Protein AF-A0A2T0N555-F1 (afdb_monomer)

Radius of gyration: 18.05 Å; Cα contacts (8 Å, |Δi|>4): 631; chains: 1; bounding box: 46×33×50 Å

Structure (mmCIF, N/CA/C/O backbone):
data_AF-A0A2T0N555-F1
#
_entry.id   AF-A0A2T0N555-F1
#
loop_
_atom_site.group_PDB
_atom_site.id
_atom_site.type_symbol
_atom_site.label_atom_id
_atom_site.label_alt_id
_atom_site.label_comp_id
_atom_site.label_asym_id
_atom_site.label_entity_id
_atom_site.label_seq_id
_atom_site.pdbx_PDB_ins_code
_atom_site.Cartn_x
_atom_site.Cartn_y
_atom_site.Cartn_z
_atom_site.occupancy
_atom_site.B_iso_or_equiv
_atom_site.auth_seq_id
_atom_site.auth_comp_id
_atom_site.auth_asym_id
_atom_site.auth_atom_id
_atom_site.pdbx_PDB_model_num
ATOM 1 N N . MET A 1 1 ? -26.725 10.350 10.306 1.00 68.31 1 MET A N 1
ATOM 2 C CA . MET A 1 1 ? -25.283 10.582 10.078 1.00 68.31 1 MET A CA 1
ATOM 3 C C . MET A 1 1 ? -24.535 9.490 10.816 1.00 68.31 1 MET A C 1
ATOM 5 O O . MET A 1 1 ? -25.007 9.103 11.877 1.00 68.31 1 MET A O 1
ATOM 9 N N . SER A 1 2 ? -23.482 8.933 10.224 1.00 86.38 2 SER A N 1
ATOM 10 C CA . SER A 1 2 ? -22.714 7.835 10.818 1.00 86.38 2 SER A CA 1
ATOM 11 C C . SER A 1 2 ? -21.650 8.360 11.776 1.00 86.38 2 SER A C 1
ATOM 13 O O . SER A 1 2 ? -21.189 9.494 11.631 1.00 86.38 2 SER A O 1
ATOM 15 N N . ASP A 1 3 ? -21.246 7.517 12.716 1.00 92.06 3 ASP A N 1
ATOM 16 C CA . ASP A 1 3 ? -20.042 7.744 13.507 1.00 92.06 3 ASP A CA 1
ATOM 17 C C . ASP A 1 3 ? -18.798 7.593 12.617 1.00 92.06 3 ASP A C 1
ATOM 19 O O . ASP A 1 3 ? -18.836 6.922 11.580 1.00 92.06 3 ASP A O 1
ATOM 23 N N . ALA A 1 4 ? -17.699 8.239 13.000 1.00 93.94 4 ALA A N 1
ATOM 24 C CA . ALA A 1 4 ? -16.441 8.201 12.266 1.00 93.94 4 ALA A CA 1
ATOM 25 C C . ALA A 1 4 ? -15.240 8.097 13.209 1.00 93.94 4 ALA A C 1
ATOM 27 O O . ALA A 1 4 ? -15.228 8.674 14.298 1.00 93.94 4 ALA A O 1
ATOM 28 N N . VAL A 1 5 ? -14.206 7.397 12.746 1.00 94.88 5 VAL A N 1
ATOM 29 C CA . VAL A 1 5 ? -12.894 7.311 13.392 1.00 94.88 5 VAL A CA 1
ATOM 30 C C . VAL A 1 5 ? -11.848 7.819 12.410 1.00 94.88 5 VAL A C 1
ATOM 32 O O . VAL A 1 5 ? -11.834 7.418 11.247 1.00 94.88 5 VAL A O 1
ATOM 35 N N . LEU A 1 6 ? -10.970 8.693 12.886 1.00 96.81 6 LEU A N 1
ATOM 36 C CA . LEU A 1 6 ? -9.810 9.193 12.164 1.00 96.81 6 LEU A CA 1
ATOM 37 C C . LEU A 1 6 ? -8.549 8.785 12.922 1.00 96.81 6 LEU A C 1
ATOM 39 O O . LEU A 1 6 ? -8.410 9.088 14.104 1.00 96.81 6 LEU A O 1
ATOM 43 N N . ALA A 1 7 ? -7.624 8.123 12.234 1.00 97.94 7 ALA A N 1
ATOM 44 C CA . ALA A 1 7 ? -6.335 7.744 12.792 1.00 97.94 7 ALA A CA 1
ATOM 45 C C . ALA A 1 7 ? -5.218 8.624 12.218 1.00 97.94 7 ALA A C 1
ATOM 47 O O . ALA A 1 7 ? -5.118 8.805 11.004 1.00 97.94 7 ALA A O 1
ATOM 48 N N . ILE A 1 8 ? -4.389 9.186 13.096 1.00 98.19 8 ILE A N 1
ATOM 49 C CA . ILE A 1 8 ? -3.398 10.212 12.767 1.00 98.19 8 ILE A CA 1
ATOM 50 C C . ILE A 1 8 ? -2.030 9.738 13.260 1.00 98.19 8 ILE A C 1
ATOM 52 O O . ILE A 1 8 ? -1.664 9.931 14.421 1.00 98.19 8 ILE A O 1
ATOM 56 N N . GLY A 1 9 ? -1.278 9.095 12.367 1.00 98.06 9 GLY A N 1
ATOM 57 C CA . GLY A 1 9 ? 0.112 8.721 12.616 1.00 98.06 9 GLY A CA 1
ATOM 58 C C . GLY A 1 9 ? 1.035 9.938 12.546 1.00 98.06 9 GLY A C 1
ATOM 59 O O . GLY A 1 9 ? 0.936 10.762 11.636 1.00 98.06 9 GLY A O 1
ATOM 60 N N . THR A 1 10 ? 1.931 10.075 13.519 1.00 97.69 10 THR A N 1
ATOM 61 C CA . THR A 1 10 ? 2.903 11.171 13.583 1.00 97.69 10 THR A CA 1
ATOM 62 C C . THR A 1 10 ? 4.290 10.635 13.915 1.00 97.69 10 THR A C 1
ATOM 64 O O . THR A 1 10 ? 4.447 9.510 14.381 1.00 97.69 10 THR A O 1
ATOM 67 N N . ARG A 1 11 ? 5.320 11.481 13.801 1.00 96.19 11 ARG A N 1
ATOM 68 C CA . ARG A 1 11 ? 6.672 11.162 14.302 1.00 96.19 11 ARG A CA 1
ATOM 69 C C . ARG A 1 11 ? 6.753 10.983 15.827 1.00 96.19 11 ARG A C 1
ATOM 71 O O . ARG A 1 11 ? 7.836 10.716 16.337 1.00 96.19 11 ARG A O 1
ATOM 78 N N . LYS A 1 12 ? 5.667 11.237 16.561 1.00 96.12 12 LYS A N 1
ATOM 79 C CA . LYS A 1 12 ? 5.639 11.267 18.027 1.00 96.12 12 LYS A CA 1
ATOM 80 C C . LYS A 1 12 ? 4.554 10.387 18.643 1.00 96.12 12 LYS A C 1
ATOM 82 O O . LYS A 1 12 ? 4.456 10.395 19.863 1.00 96.12 12 LYS A O 1
ATOM 87 N N . GLY A 1 13 ? 3.781 9.664 17.842 1.00 97.81 13 GLY A N 1
ATOM 88 C CA . GLY A 1 13 ? 2.738 8.754 18.304 1.00 97.81 13 GLY A CA 1
ATOM 89 C C . GLY A 1 13 ? 1.544 8.718 17.359 1.00 97.81 13 GLY A C 1
ATOM 90 O O . GLY A 1 13 ? 1.541 9.367 16.306 1.00 97.81 13 GLY A O 1
ATOM 91 N N . LEU A 1 14 ? 0.527 7.970 17.767 1.00 98.56 14 LEU A N 1
ATOM 92 C CA . LEU A 1 14 ? -0.761 7.848 17.098 1.00 98.56 14 LEU A CA 1
ATOM 93 C C . LEU A 1 14 ? -1.830 8.589 17.899 1.00 98.56 14 LEU A C 1
ATOM 95 O O . LEU A 1 14 ? -2.002 8.338 19.090 1.00 98.56 14 LEU A O 1
ATOM 99 N N . PHE A 1 15 ? -2.584 9.454 17.231 1.00 98.31 15 PHE A N 1
ATOM 100 C CA . PHE A 1 15 ? -3.837 9.980 17.764 1.00 98.31 15 PHE A CA 1
ATOM 101 C C . PHE A 1 15 ? -5.007 9.293 17.072 1.00 98.31 15 PHE A C 1
ATOM 103 O O . PHE A 1 15 ? -5.020 9.165 15.846 1.00 98.31 15 PHE A O 1
ATOM 110 N N . LEU A 1 16 ? -5.999 8.885 17.855 1.00 98.19 16 LEU A N 1
ATOM 111 C CA . LEU A 1 16 ? -7.315 8.526 17.349 1.00 98.19 16 LEU A CA 1
ATOM 112 C C . LEU A 1 16 ? -8.254 9.689 17.634 1.00 98.19 16 LEU A C 1
ATOM 114 O O . LEU A 1 16 ? -8.197 10.290 18.703 1.00 98.19 16 LEU A O 1
ATOM 118 N N . ALA A 1 17 ? -9.092 10.033 16.669 1.00 97.69 17 ALA A N 1
ATOM 119 C CA . ALA A 1 17 ? -10.128 11.032 16.840 1.00 97.69 17 ALA A CA 1
ATOM 120 C C . ALA A 1 17 ? -11.478 10.441 16.446 1.00 97.69 17 ALA A C 1
ATOM 122 O O . ALA A 1 17 ? -11.577 9.742 15.434 1.00 97.69 17 ALA A O 1
ATOM 123 N N . ARG A 1 18 ? -12.523 10.727 17.225 1.00 96.56 18 ARG A N 1
ATOM 124 C CA . ARG A 1 18 ? -13.871 10.197 16.983 1.00 96.56 18 ARG A CA 1
ATOM 125 C C . ARG A 1 18 ? -14.885 11.303 16.785 1.00 96.56 18 ARG A C 1
ATOM 127 O O . ARG A 1 18 ? -14.847 12.314 17.473 1.00 96.56 18 ARG A O 1
ATOM 134 N N . SER A 1 19 ? -15.810 11.071 15.867 1.00 96.94 19 SER A N 1
ATOM 135 C CA . SER A 1 19 ? -16.989 11.903 15.652 1.00 96.94 19 SER A CA 1
ATOM 136 C C . SER A 1 19 ? -18.231 11.031 15.794 1.00 96.94 19 SER A C 1
ATOM 138 O O . SER A 1 19 ? -18.301 9.953 15.203 1.00 96.94 19 SER A O 1
ATOM 140 N N . ALA A 1 20 ? -19.200 11.494 16.582 1.00 95.69 20 ALA A N 1
ATOM 141 C CA . ALA A 1 20 ? -20.492 10.837 16.747 1.00 95.69 20 ALA A CA 1
ATOM 142 C C . ALA A 1 20 ? -21.559 11.576 15.936 1.00 95.69 20 ALA A C 1
ATOM 144 O O . ALA A 1 20 ? -21.669 12.803 16.019 1.00 95.69 20 ALA A O 1
ATOM 145 N N . GLY A 1 21 ? -22.342 10.845 15.140 1.00 93.44 21 GLY A N 1
ATOM 146 C CA . GLY A 1 21 ? -23.459 11.409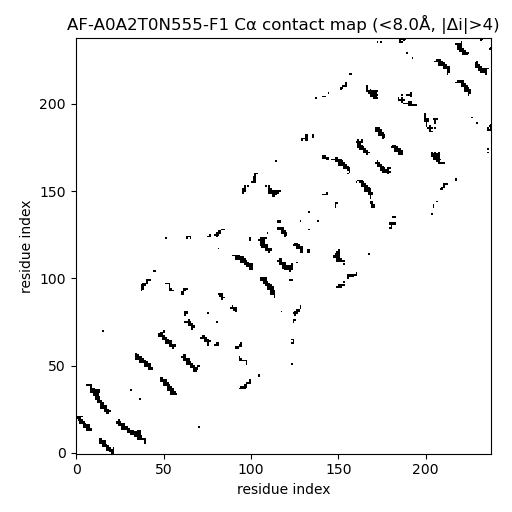 14.380 1.00 93.44 21 GLY A CA 1
ATOM 147 C C . GLY A 1 21 ? -23.091 12.581 13.458 1.00 93.44 21 GLY A C 1
ATOM 148 O O . GLY A 1 21 ? -23.936 13.443 13.221 1.00 93.44 21 GLY A O 1
ATOM 149 N N . GLY A 1 22 ? -21.858 12.632 12.940 1.00 90.81 22 GLY A N 1
ATOM 150 C CA . GLY A 1 22 ? -21.362 13.736 12.106 1.00 90.81 22 GLY A CA 1
ATOM 151 C C . GLY A 1 22 ? -21.008 15.023 12.867 1.00 90.81 22 GLY A C 1
ATOM 152 O O . GLY A 1 22 ? -20.900 16.080 12.248 1.00 90.81 22 GLY A O 1
ATOM 153 N N . GLY A 1 23 ? -20.854 14.955 14.193 1.00 94.94 23 GLY A N 1
ATOM 154 C CA . GLY A 1 23 ? -20.368 16.055 15.028 1.00 94.94 23 GLY A CA 1
ATOM 155 C C . GLY A 1 23 ? -18.864 16.344 14.868 1.00 94.94 23 GLY A C 1
ATOM 156 O O . GLY A 1 23 ? -18.200 15.761 14.004 1.00 94.94 23 GLY A O 1
ATOM 157 N N . PRO A 1 24 ? -18.293 17.242 15.690 1.00 96.62 24 PRO A N 1
ATOM 158 C CA . PRO A 1 24 ? -16.853 17.495 15.689 1.00 96.62 24 PRO A CA 1
ATOM 159 C C . PRO A 1 24 ? -16.053 16.240 16.072 1.00 96.62 24 PRO A C 1
ATOM 161 O O . PRO A 1 24 ? -16.570 15.325 16.712 1.00 96.62 24 PRO A O 1
ATOM 164 N N . PHE A 1 25 ? -14.785 16.211 15.659 1.00 97.81 25 PHE A N 1
ATOM 165 C CA . PHE A 1 25 ? -13.840 15.185 16.088 1.00 97.81 25 PHE A CA 1
ATOM 166 C C . PHE A 1 25 ? -13.265 15.530 17.462 1.00 97.81 25 PHE A C 1
ATOM 168 O O . PHE A 1 25 ? -12.656 16.586 17.623 1.00 97.81 25 PHE A O 1
ATOM 175 N N . GLU A 1 26 ? -13.391 14.605 18.406 1.00 97.81 26 GLU A N 1
ATOM 176 C CA . GLU A 1 26 ? -12.714 14.644 19.701 1.00 97.81 26 GLU A CA 1
ATOM 177 C C . GLU A 1 26 ? -11.456 13.774 19.639 1.00 97.81 26 GLU A C 1
ATOM 179 O O . GLU A 1 26 ? -11.525 12.617 19.217 1.00 97.81 26 GLU A O 1
ATOM 184 N N . ILE A 1 27 ? -10.305 14.332 20.022 1.00 97.75 27 ILE A N 1
ATOM 185 C CA . ILE A 1 27 ? -9.010 13.638 19.996 1.00 97.75 27 ILE A CA 1
ATOM 186 C C . ILE A 1 27 ? -8.815 12.863 21.302 1.00 97.75 27 ILE A C 1
ATOM 188 O O . ILE A 1 27 ? -8.908 13.422 22.393 1.00 97.75 27 ILE A O 1
ATOM 192 N N . GLU A 1 28 ? -8.494 11.580 21.183 1.00 97.00 28 GLU A N 1
ATOM 193 C CA . GLU A 1 28 ? -8.174 10.696 22.299 1.00 97.00 28 GLU A CA 1
ATOM 194 C C . GLU A 1 28 ? -6.725 10.881 22.785 1.00 97.00 28 GLU A C 1
ATOM 196 O O . GLU A 1 28 ? -5.876 11.415 22.058 1.00 97.00 28 GLU A O 1
ATOM 201 N N . PRO A 1 29 ? -6.398 10.420 24.009 1.00 97.12 29 PRO A N 1
ATOM 202 C CA . PRO A 1 29 ? -5.023 10.387 24.483 1.00 97.12 29 PRO A CA 1
ATOM 203 C C . PRO A 1 29 ? -4.083 9.683 23.500 1.00 97.12 29 PRO A C 1
ATOM 205 O O . PRO A 1 29 ? -4.416 8.651 22.912 1.00 97.12 29 PRO A O 1
ATOM 208 N N . ILE A 1 30 ? -2.884 10.250 23.358 1.00 97.56 30 ILE A N 1
ATOM 209 C CA . ILE A 1 30 ? -1.845 9.740 22.467 1.00 97.56 30 ILE A CA 1
ATOM 210 C C . ILE A 1 30 ? -1.500 8.275 22.773 1.00 97.56 30 ILE A C 1
ATOM 212 O O . ILE A 1 30 ? -1.187 7.915 23.908 1.00 97.56 30 ILE A O 1
ATOM 216 N N . GLN A 1 31 ? -1.499 7.453 21.728 1.00 97.75 31 GLN A N 1
ATOM 217 C CA . GLN A 1 31 ? -0.988 6.086 21.726 1.00 97.75 31 GLN A CA 1
ATOM 218 C C . GLN A 1 31 ? 0.450 6.081 21.201 1.00 97.75 31 GLN A C 1
ATOM 220 O O . GLN A 1 31 ? 0.839 6.957 20.425 1.00 97.75 31 GLN A O 1
ATOM 225 N N . PHE A 1 32 ? 1.253 5.097 21.612 1.00 96.56 32 PHE A N 1
ATOM 226 C CA . PHE A 1 32 ? 2.658 4.972 21.190 1.00 96.56 32 PHE A CA 1
ATOM 227 C C . PHE A 1 32 ? 3.465 6.267 21.385 1.00 96.56 32 PHE A C 1
ATOM 229 O O . PHE A 1 32 ? 4.190 6.711 20.495 1.00 96.56 32 PHE A O 1
ATOM 236 N N . SER A 1 33 ? 3.307 6.915 22.542 1.00 96.12 33 SER A N 1
ATOM 237 C CA . SER A 1 33 ? 3.962 8.195 22.819 1.00 96.12 33 SER A CA 1
ATOM 238 C C . SER A 1 33 ? 5.465 8.122 22.549 1.00 96.12 33 SER A C 1
ATOM 240 O O . SER A 1 33 ? 6.139 7.197 22.998 1.00 96.12 33 SER A O 1
ATOM 242 N N . THR A 1 34 ? 5.983 9.118 21.827 1.00 94.56 34 THR A N 1
ATOM 243 C CA . THR A 1 34 ? 7.373 9.264 21.355 1.00 94.56 34 THR A CA 1
ATOM 244 C C . THR A 1 34 ? 7.840 8.283 20.277 1.00 94.56 34 THR A C 1
ATOM 246 O O . THR A 1 34 ? 8.955 8.441 19.779 1.00 94.56 34 THR A O 1
ATOM 249 N N . ILE A 1 35 ? 6.989 7.350 19.851 1.00 97.00 35 ILE A N 1
ATOM 250 C CA . ILE A 1 35 ? 7.278 6.379 18.793 1.00 97.00 35 ILE A CA 1
ATOM 251 C C . ILE A 1 35 ? 6.671 6.897 17.488 1.00 97.00 35 ILE A C 1
ATOM 253 O O . ILE A 1 35 ? 5.531 7.359 17.463 1.00 97.00 35 ILE A O 1
ATOM 257 N N . ALA A 1 36 ? 7.426 6.858 16.391 1.00 97.25 36 ALA A N 1
ATOM 258 C CA . ALA A 1 36 ? 6.884 7.276 15.104 1.00 97.25 36 ALA A CA 1
ATOM 259 C C . ALA A 1 36 ? 5.895 6.229 14.577 1.00 97.25 36 ALA A C 1
ATOM 261 O O . ALA A 1 36 ? 6.173 5.033 14.615 1.00 97.25 36 ALA A O 1
ATOM 262 N N . VAL A 1 37 ? 4.758 6.697 14.066 1.00 98.19 37 VAL A N 1
ATOM 263 C CA . VAL A 1 37 ? 3.722 5.876 13.435 1.00 98.19 37 VAL A CA 1
ATOM 264 C C . VAL A 1 37 ? 3.615 6.306 11.982 1.00 98.19 37 VAL A C 1
ATOM 266 O O . VAL A 1 37 ? 3.213 7.432 11.685 1.00 98.19 37 VAL A O 1
ATOM 269 N N . THR A 1 38 ? 4.048 5.429 11.084 1.00 96.31 38 THR A N 1
ATOM 270 C CA . THR A 1 38 ? 4.303 5.754 9.671 1.00 96.31 38 THR A CA 1
ATOM 271 C C . THR A 1 38 ? 3.211 5.294 8.731 1.00 96.31 38 THR A C 1
ATOM 273 O O . THR A 1 38 ? 3.025 5.882 7.668 1.00 96.31 38 THR A O 1
ATOM 276 N N . SER A 1 39 ? 2.448 4.290 9.144 1.00 97.88 39 SER A N 1
ATOM 277 C CA . SER A 1 39 ? 1.278 3.810 8.430 1.00 97.88 39 SER A CA 1
ATOM 278 C C . SER A 1 39 ? 0.208 3.393 9.426 1.00 97.88 39 SER A C 1
ATOM 280 O O . SER A 1 39 ? 0.504 2.902 10.514 1.00 97.88 39 SER A O 1
ATOM 282 N N . VAL A 1 40 ? -1.051 3.615 9.057 1.00 98.31 40 VAL A N 1
ATOM 283 C CA . VAL A 1 40 ? -2.205 3.122 9.804 1.00 98.31 40 VAL A CA 1
ATOM 284 C C . VAL A 1 40 ? -3.227 2.598 8.810 1.00 98.31 40 VAL A C 1
ATOM 286 O O . VAL A 1 40 ? -3.468 3.235 7.783 1.00 98.31 40 VAL A O 1
ATOM 289 N N . ALA A 1 41 ? -3.835 1.460 9.122 1.00 98.19 41 ALA A N 1
ATOM 290 C CA . ALA A 1 41 ? -4.971 0.928 8.389 1.00 98.19 41 ALA A CA 1
ATOM 291 C C . ALA A 1 41 ? -6.120 0.585 9.340 1.00 98.19 41 ALA A C 1
ATOM 293 O O . ALA A 1 41 ? -5.898 0.201 10.487 1.00 98.19 41 ALA A O 1
ATOM 294 N N . ILE A 1 42 ? -7.346 0.727 8.839 1.00 97.56 42 ILE A N 1
ATOM 295 C CA . ILE A 1 42 ? -8.571 0.322 9.529 1.00 97.56 42 ILE A CA 1
ATOM 296 C C . ILE A 1 42 ? -9.238 -0.733 8.657 1.00 97.56 42 ILE A C 1
ATOM 298 O O . ILE A 1 42 ? -9.726 -0.431 7.567 1.00 97.56 42 ILE A O 1
ATOM 302 N N . ASP A 1 43 ? -9.235 -1.971 9.125 1.00 97.31 43 ASP A N 1
ATOM 303 C CA . ASP A 1 43 ? -9.941 -3.066 8.488 1.00 97.31 43 ASP A CA 1
ATOM 304 C C . ASP A 1 43 ? -11.369 -3.138 9.026 1.00 97.31 43 ASP A C 1
ATOM 306 O O . ASP A 1 43 ? -11.593 -3.450 10.192 1.00 97.31 43 ASP A O 1
ATOM 310 N N . THR A 1 44 ? -12.341 -2.838 8.170 1.00 95.00 44 THR A N 1
ATOM 311 C CA . THR A 1 44 ? -13.776 -2.854 8.501 1.00 95.00 44 THR A CA 1
ATOM 312 C C . THR A 1 44 ? -14.506 -4.059 7.908 1.00 95.00 44 THR A C 1
ATOM 314 O O . THR A 1 44 ? -15.728 -4.134 7.986 1.00 95.00 44 THR A O 1
ATOM 317 N N . ARG A 1 45 ? -13.776 -5.005 7.296 1.00 94.25 45 ARG A N 1
ATOM 318 C CA . ARG A 1 45 ? -14.362 -6.170 6.612 1.00 94.25 45 ARG A CA 1
ATOM 319 C C . ARG A 1 45 ? -14.872 -7.229 7.597 1.00 94.25 45 ARG A C 1
ATOM 321 O O . ARG A 1 45 ? -15.740 -8.021 7.241 1.00 94.25 45 ARG A O 1
ATOM 328 N N . GLY A 1 46 ? -14.310 -7.268 8.807 1.00 89.88 46 GLY A N 1
ATOM 329 C CA . GLY A 1 46 ? -14.706 -8.177 9.884 1.00 89.88 46 GLY A CA 1
ATOM 330 C C . GLY A 1 46 ? -15.903 -7.680 10.703 1.00 89.88 46 GLY A C 1
ATOM 331 O O . GLY A 1 46 ? -16.325 -6.533 10.586 1.00 89.88 46 GLY A O 1
ATOM 332 N N . ALA A 1 47 ? -16.431 -8.547 11.575 1.00 89.81 47 ALA A N 1
ATOM 333 C CA . ALA A 1 47 ? -17.517 -8.191 12.500 1.00 89.81 47 ALA A CA 1
ATOM 334 C C . ALA A 1 47 ? -17.102 -7.113 13.518 1.00 89.81 47 ALA A C 1
ATOM 336 O O . ALA A 1 47 ? -17.921 -6.288 13.919 1.00 89.81 47 ALA A O 1
ATOM 337 N N . THR A 1 48 ? -15.824 -7.114 13.896 1.00 91.50 48 THR A N 1
ATOM 338 C CA . THR A 1 48 ? -15.192 -6.073 14.706 1.00 91.50 48 THR A CA 1
ATOM 339 C C . THR A 1 48 ? -14.117 -5.403 13.856 1.00 91.50 48 THR A C 1
ATOM 341 O O . THR A 1 48 ? -13.300 -6.123 13.273 1.00 91.50 48 THR A O 1
ATOM 344 N N . PRO A 1 49 ? -14.092 -4.061 13.748 1.00 94.56 49 PRO A N 1
ATOM 345 C CA . PRO A 1 49 ? -13.032 -3.397 13.013 1.00 94.56 49 PRO A CA 1
ATOM 346 C C . PRO A 1 49 ? -11.679 -3.580 13.704 1.00 94.56 49 PRO A C 1
ATOM 348 O O . PRO A 1 49 ? -11.571 -3.381 14.915 1.00 94.56 49 PRO A O 1
ATOM 351 N N . ARG A 1 50 ? -10.648 -3.888 12.919 1.00 97.38 50 ARG A N 1
ATOM 352 C CA . ARG A 1 50 ? -9.261 -3.999 13.383 1.00 97.38 50 ARG A CA 1
ATOM 353 C C . ARG A 1 50 ? -8.465 -2.773 12.959 1.00 97.38 50 ARG A C 1
ATOM 355 O O . ARG A 1 50 ? -8.530 -2.355 11.803 1.00 97.38 50 ARG A O 1
ATOM 362 N N . LEU A 1 51 ? -7.674 -2.216 13.869 1.00 98.44 51 LEU A N 1
ATOM 363 C CA . LEU A 1 51 ? -6.652 -1.225 13.534 1.00 98.44 51 LEU A CA 1
ATOM 364 C C . LEU A 1 51 ? -5.297 -1.906 13.390 1.00 98.44 51 LEU A C 1
ATOM 366 O O . LEU A 1 51 ? -4.971 -2.817 14.146 1.00 98.44 51 LEU A O 1
ATOM 370 N N . LEU A 1 52 ? -4.497 -1.415 12.451 1.00 98.69 52 LEU A N 1
ATOM 371 C CA . LEU A 1 52 ? -3.105 -1.802 12.261 1.00 98.69 52 LEU A CA 1
ATOM 372 C C . LEU A 1 52 ? -2.247 -0.542 12.221 1.00 98.69 52 LEU A C 1
ATOM 374 O O . LEU A 1 52 ? -2.618 0.413 11.540 1.00 98.69 52 LEU A O 1
ATOM 378 N N . ALA A 1 53 ? -1.108 -0.538 12.907 1.00 98.56 53 ALA A N 1
ATOM 379 C CA . ALA A 1 53 ? -0.195 0.599 12.960 1.00 98.56 53 ALA A CA 1
ATOM 380 C C . ALA A 1 53 ? 1.251 0.153 12.719 1.00 98.56 53 ALA A C 1
ATOM 382 O O . ALA A 1 53 ? 1.809 -0.611 13.504 1.00 98.56 53 ALA A O 1
ATOM 383 N N . GLY A 1 54 ? 1.868 0.661 11.652 1.00 98.25 54 GLY A N 1
ATOM 384 C CA . GLY A 1 54 ? 3.302 0.528 11.416 1.00 98.25 54 GLY A CA 1
ATOM 385 C C . GLY A 1 54 ? 4.068 1.514 12.293 1.00 98.25 54 GLY A C 1
ATOM 386 O O . GLY A 1 54 ? 3.926 2.731 12.127 1.00 98.25 54 GLY A O 1
ATOM 387 N N . ILE A 1 55 ? 4.872 0.998 13.219 1.00 97.31 55 ILE A N 1
ATOM 388 C CA . ILE A 1 55 ? 5.642 1.787 14.185 1.00 97.31 55 ILE A CA 1
ATOM 389 C C . ILE A 1 55 ? 7.144 1.698 13.904 1.00 97.31 55 ILE A C 1
ATOM 391 O O . ILE A 1 55 ? 7.621 0.696 13.383 1.00 97.31 55 ILE A O 1
ATOM 395 N N . GLU A 1 56 ? 7.903 2.728 14.277 1.00 95.00 56 GLU A N 1
ATOM 396 C CA . GLU A 1 56 ? 9.373 2.704 14.301 1.00 95.00 56 GLU A CA 1
ATOM 397 C C . GLU A 1 56 ? 9.864 2.838 15.742 1.00 95.00 56 GLU A C 1
ATOM 399 O O . GLU A 1 56 ? 9.993 3.948 16.273 1.00 95.00 56 GLU A O 1
ATOM 404 N N . TYR A 1 57 ? 10.128 1.706 16.395 1.00 88.31 57 TYR A N 1
ATOM 405 C C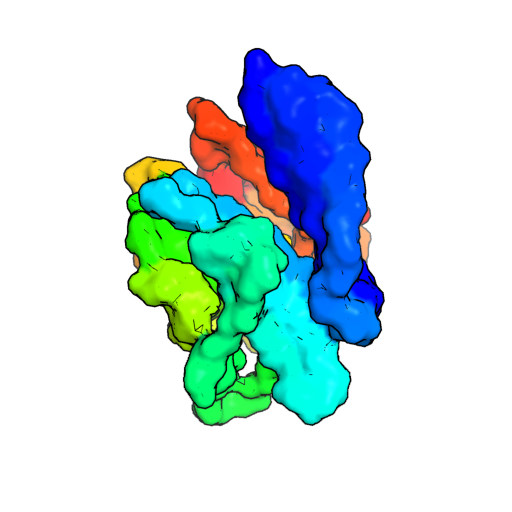A . TYR A 1 57 ? 10.641 1.708 17.757 1.00 88.31 57 TYR A CA 1
ATOM 406 C C . TYR A 1 57 ? 12.162 1.876 17.751 1.00 88.31 57 TYR A C 1
ATOM 408 O O . TYR A 1 57 ? 12.893 1.041 17.226 1.00 88.31 57 TYR A O 1
ATOM 416 N N . GLY A 1 58 ? 12.666 2.946 18.370 1.00 83.19 58 GLY A N 1
ATOM 417 C CA . GLY A 1 58 ? 14.086 3.308 18.277 1.00 83.19 58 GLY A CA 1
ATOM 418 C C . GLY A 1 58 ? 15.072 2.257 18.809 1.00 83.19 58 GLY A C 1
ATOM 419 O O . GLY A 1 58 ? 16.217 2.244 18.371 1.00 83.19 58 GLY A O 1
ATOM 420 N N . HIS A 1 59 ? 14.651 1.379 19.729 1.00 83.38 59 HIS A N 1
ATOM 421 C CA . HIS A 1 59 ? 15.529 0.352 20.311 1.00 83.38 59 HIS A CA 1
ATOM 422 C C . HIS A 1 59 ? 15.407 -1.036 19.668 1.00 83.38 59 HIS A C 1
ATOM 424 O O . HIS A 1 59 ? 16.396 -1.759 19.622 1.00 83.38 59 HIS A O 1
ATOM 430 N N . PHE A 1 60 ? 14.217 -1.415 19.199 1.00 85.25 60 PHE A N 1
ATOM 431 C CA . PHE A 1 60 ? 13.905 -2.771 18.714 1.00 85.25 60 PHE A CA 1
ATOM 432 C C . PHE A 1 60 ? 13.658 -2.813 17.204 1.00 85.25 60 PHE A C 1
ATOM 434 O O . PHE A 1 60 ? 13.604 -3.892 16.625 1.00 85.25 60 PHE A O 1
ATOM 441 N N . GLY A 1 61 ? 13.566 -1.648 16.562 1.00 90.88 61 GLY A N 1
ATOM 442 C CA . GLY A 1 61 ? 13.311 -1.522 15.139 1.00 90.88 61 GLY A CA 1
ATOM 443 C C . GLY A 1 61 ? 11.828 -1.339 14.798 1.00 90.88 61 GLY A C 1
ATOM 444 O O . GLY A 1 61 ? 10.981 -1.133 15.674 1.00 90.88 61 GLY A O 1
ATOM 445 N N . PRO A 1 62 ? 11.514 -1.324 13.497 1.00 95.38 62 PRO A N 1
ATOM 446 C CA . PRO A 1 62 ? 10.151 -1.200 13.003 1.00 95.38 62 PRO A CA 1
ATOM 447 C C . PRO A 1 62 ? 9.307 -2.448 13.279 1.00 95.38 62 PRO A C 1
ATOM 449 O O . PRO A 1 62 ? 9.805 -3.569 13.223 1.00 95.38 62 PRO A O 1
ATOM 452 N N . SER A 1 63 ? 8.012 -2.244 13.517 1.00 96.50 63 SER A N 1
ATOM 453 C CA . SER A 1 63 ? 7.045 -3.323 13.746 1.00 96.50 63 SER A CA 1
ATOM 454 C C . SER A 1 63 ? 5.631 -2.934 13.294 1.00 96.50 63 SER A C 1
ATOM 456 O O . SER A 1 63 ? 5.392 -1.804 12.858 1.00 96.50 63 SER A O 1
ATOM 458 N N . VAL A 1 64 ? 4.692 -3.876 13.387 1.00 98.31 64 VAL A N 1
ATOM 459 C CA . VAL A 1 64 ? 3.259 -3.679 13.152 1.00 98.31 64 VAL A CA 1
ATOM 460 C C . VAL A 1 64 ? 2.493 -4.048 14.418 1.00 98.31 64 VAL A C 1
ATOM 462 O O . VAL A 1 64 ? 2.496 -5.200 14.844 1.00 98.31 64 VAL A O 1
ATOM 465 N N . MET A 1 65 ? 1.803 -3.062 14.985 1.00 98.38 65 MET A N 1
ATOM 466 C CA . MET A 1 65 ? 0.876 -3.244 16.100 1.00 98.38 65 MET A CA 1
ATOM 467 C C . MET A 1 65 ? -0.539 -3.448 15.563 1.00 98.38 65 MET A C 1
ATOM 469 O O . MET A 1 65 ? -0.905 -2.835 14.556 1.00 98.38 65 MET A O 1
ATOM 473 N N . TYR A 1 66 ? -1.362 -4.227 16.258 1.00 98.25 66 TYR A N 1
ATOM 474 C CA . TYR A 1 66 ? -2.780 -4.385 15.937 1.00 98.25 66 TYR A CA 1
ATOM 475 C C . TYR A 1 66 ? -3.675 -4.151 17.154 1.00 98.25 66 TYR A C 1
ATOM 477 O O . TYR A 1 66 ? -3.227 -4.243 18.294 1.00 98.25 66 TYR A O 1
ATOM 485 N N . SER A 1 67 ? -4.935 -3.809 16.902 1.00 98.25 67 SER A N 1
ATOM 486 C CA . SER A 1 67 ? -5.957 -3.625 17.931 1.00 98.25 67 SER A CA 1
ATOM 487 C C . SER A 1 67 ? -7.309 -4.114 17.425 1.00 98.25 67 SER A C 1
ATOM 489 O O . SER A 1 67 ? -7.756 -3.701 16.352 1.00 98.25 67 SER A O 1
ATOM 491 N N . ASP A 1 68 ? -7.962 -4.958 18.224 1.00 97.12 68 ASP A N 1
ATOM 492 C CA . ASP A 1 68 ? -9.301 -5.512 17.971 1.00 97.12 68 ASP A CA 1
ATOM 493 C C . ASP A 1 68 ? -10.403 -4.838 18.812 1.00 97.12 68 ASP A C 1
ATOM 495 O O . ASP A 1 68 ? -11.547 -5.285 18.839 1.00 97.12 68 ASP A O 1
ATOM 499 N N . ASP A 1 69 ? -10.074 -3.747 19.505 1.00 95.81 69 ASP A N 1
ATOM 500 C CA . ASP A 1 69 ? -10.979 -2.990 20.379 1.00 95.81 69 ASP A CA 1
ATOM 501 C C . ASP A 1 69 ? -10.998 -1.495 20.029 1.00 95.81 69 ASP A C 1
ATOM 503 O O . ASP A 1 69 ? -11.175 -0.623 20.882 1.00 95.81 69 ASP A O 1
ATOM 507 N N . LEU A 1 70 ? -10.830 -1.196 18.736 1.00 93.94 70 LEU A N 1
ATOM 508 C CA . LEU A 1 70 ? -10.807 0.160 18.191 1.00 93.94 70 LEU A CA 1
ATOM 509 C C . LEU A 1 70 ? -9.749 1.078 18.835 1.00 93.94 70 LEU A C 1
ATOM 511 O O . LEU A 1 70 ? -9.930 2.296 18.855 1.00 93.94 70 LEU A O 1
ATOM 515 N N . GLY A 1 71 ? -8.627 0.517 19.283 1.00 96.00 71 GLY A N 1
ATOM 516 C CA . GLY A 1 71 ? -7.461 1.249 19.771 1.00 96.00 71 GLY A CA 1
ATOM 517 C C . GLY A 1 71 ? -7.408 1.426 21.284 1.00 96.00 71 GLY A C 1
ATOM 518 O O . GLY A 1 71 ? -6.551 2.177 21.752 1.00 96.00 71 GLY A O 1
ATOM 519 N N . ALA A 1 72 ? -8.289 0.757 22.036 1.00 95.12 72 ALA A N 1
ATOM 520 C CA . ALA A 1 72 ? -8.267 0.781 23.497 1.00 95.12 72 ALA A CA 1
ATOM 521 C C . ALA A 1 72 ? -7.069 -0.006 24.056 1.00 95.12 72 ALA A C 1
ATOM 523 O O . ALA A 1 72 ? -6.476 0.388 25.061 1.00 95.12 72 ALA A O 1
ATOM 524 N N . SER A 1 73 ? -6.676 -1.084 23.376 1.00 97.06 73 SER A N 1
ATOM 525 C CA . SER A 1 73 ? -5.461 -1.845 23.635 1.00 97.06 73 SER A CA 1
ATOM 526 C C . SER A 1 73 ? -4.782 -2.258 22.331 1.00 97.06 73 SER A C 1
ATOM 528 O O . SER A 1 73 ? -5.421 -2.400 21.289 1.00 97.06 73 SER A O 1
ATOM 530 N N . TRP A 1 74 ? -3.463 -2.443 22.398 1.00 97.81 74 TRP A N 1
ATOM 531 C CA . TRP A 1 74 ? -2.636 -2.809 21.252 1.00 97.81 74 TRP A CA 1
ATOM 532 C C . TRP A 1 74 ? -1.805 -4.046 21.556 1.00 97.81 74 TRP A C 1
ATOM 534 O O . TRP A 1 74 ? -1.321 -4.226 22.675 1.00 97.81 74 TRP A O 1
ATOM 544 N N . GLN A 1 75 ? -1.647 -4.886 20.544 1.00 97.50 75 GLN A N 1
ATOM 545 C CA . GLN A 1 75 ? -0.898 -6.128 20.583 1.00 97.50 75 GLN A CA 1
ATOM 546 C C . GLN A 1 75 ? 0.162 -6.134 19.479 1.00 97.50 75 GLN A C 1
ATOM 548 O O . GLN A 1 75 ? 0.041 -5.440 18.469 1.00 97.50 75 GLN A O 1
ATOM 553 N N . GLU A 1 76 ? 1.190 -6.947 19.678 1.00 95.25 76 GLU A N 1
ATOM 554 C CA . GLU A 1 76 ? 2.218 -7.274 18.693 1.00 95.25 76 GLU A CA 1
ATOM 555 C C . GLU A 1 76 ? 2.264 -8.800 18.543 1.00 95.25 76 GLU A C 1
ATOM 557 O O . GLU A 1 76 ? 1.808 -9.530 19.428 1.00 95.25 76 GLU A O 1
ATOM 562 N N . ALA A 1 77 ? 2.769 -9.295 17.416 1.00 93.19 77 ALA A N 1
ATOM 563 C CA . ALA A 1 77 ? 3.033 -10.719 17.255 1.00 93.19 77 ALA A CA 1
ATOM 564 C C . ALA A 1 77 ? 4.139 -11.196 18.221 1.00 93.19 77 ALA A C 1
ATOM 566 O O . ALA A 1 77 ? 5.016 -10.431 18.611 1.00 93.19 77 ALA A O 1
ATOM 567 N N . GLU A 1 78 ? 4.124 -12.483 18.585 1.00 90.75 78 GLU A N 1
ATOM 568 C CA . GLU A 1 78 ? 5.164 -13.085 19.447 1.00 90.75 78 GLU A CA 1
ATOM 569 C C . GLU A 1 78 ? 6.558 -13.085 18.796 1.00 90.75 78 GLU A C 1
ATOM 571 O O . GLU A 1 78 ? 7.580 -13.121 19.478 1.00 90.75 78 GLU A O 1
ATOM 576 N N . GLN A 1 79 ? 6.588 -13.047 17.467 1.00 89.75 79 GLN A N 1
ATOM 577 C CA . GLN A 1 79 ? 7.780 -12.934 16.635 1.00 89.75 79 GLN A CA 1
ATOM 578 C C . GLN A 1 79 ? 7.703 -11.647 15.807 1.00 89.75 79 GLN A C 1
ATOM 580 O O . GLN A 1 79 ? 6.592 -11.161 15.582 1.00 89.75 79 GLN A O 1
ATOM 585 N N . PRO A 1 80 ? 8.833 -11.113 15.300 1.00 90.69 80 PRO A N 1
ATOM 586 C CA . PRO A 1 80 ? 8.814 -9.930 14.445 1.00 90.69 80 PRO A CA 1
ATOM 587 C C . PRO A 1 80 ? 7.794 -10.097 13.305 1.00 90.69 80 PRO A C 1
ATOM 589 O O . PRO A 1 80 ? 7.915 -11.046 12.525 1.00 90.69 80 PRO A O 1
ATOM 592 N N . PRO A 1 81 ? 6.780 -9.218 13.197 1.00 94.00 81 PRO A N 1
ATOM 593 C CA . PRO A 1 81 ? 5.656 -9.443 12.288 1.00 94.00 81 PRO A CA 1
ATOM 594 C C . PRO A 1 81 ? 6.096 -9.423 10.821 1.00 94.00 81 PRO A C 1
ATOM 596 O O . PRO A 1 81 ? 5.563 -10.166 9.998 1.00 94.00 81 PRO A O 1
ATOM 599 N N . ILE A 1 82 ? 7.092 -8.593 10.500 1.00 97.06 82 ILE A N 1
ATOM 600 C CA . ILE A 1 82 ? 7.713 -8.495 9.181 1.00 97.06 82 ILE A CA 1
ATOM 601 C C . ILE A 1 82 ? 9.214 -8.729 9.350 1.00 97.06 82 ILE A C 1
ATOM 603 O O . ILE A 1 82 ? 9.905 -7.934 9.985 1.00 97.06 82 ILE A O 1
ATOM 607 N N . ALA A 1 83 ? 9.721 -9.790 8.729 1.00 95.62 83 ALA A N 1
ATOM 608 C CA . ALA A 1 83 ? 11.143 -10.082 8.658 1.00 95.62 83 ALA A CA 1
ATOM 609 C C . ALA A 1 83 ? 11.520 -10.481 7.231 1.00 95.62 83 ALA A C 1
ATOM 611 O O . ALA A 1 83 ? 10.840 -11.280 6.584 1.00 95.62 83 ALA A O 1
ATOM 612 N N . PHE A 1 84 ? 12.620 -9.920 6.743 1.00 97.19 84 PHE A N 1
ATOM 613 C CA . PHE A 1 84 ? 13.228 -10.380 5.506 1.00 97.19 84 PHE A CA 1
ATOM 614 C C . PHE A 1 84 ? 13.868 -11.761 5.727 1.00 97.19 84 PHE A C 1
ATOM 616 O O . PHE A 1 84 ? 14.507 -11.968 6.761 1.00 97.19 84 PHE A O 1
ATOM 623 N N . PRO A 1 85 ? 13.716 -12.714 4.788 1.00 96.88 85 PRO A N 1
ATOM 624 C CA . PRO A 1 85 ? 14.437 -13.981 4.857 1.00 96.88 85 PRO A CA 1
ATOM 625 C C . PRO A 1 85 ? 15.954 -13.753 4.874 1.00 96.88 85 PRO A C 1
ATOM 627 O O . PRO A 1 85 ? 16.449 -12.927 4.116 1.00 96.88 85 PRO A O 1
ATOM 630 N N . GLU A 1 86 ? 16.712 -14.530 5.654 1.00 95.12 86 GLU A N 1
ATOM 631 C CA . GLU A 1 86 ? 18.171 -14.343 5.808 1.00 95.12 86 GLU A CA 1
ATOM 632 C C . GLU A 1 86 ? 18.922 -14.259 4.467 1.00 95.12 86 GLU A C 1
ATOM 634 O O . GLU A 1 86 ? 19.811 -13.426 4.305 1.00 95.12 86 GLU A O 1
ATOM 639 N N . LYS A 1 87 ? 18.499 -15.056 3.472 1.00 94.81 87 LYS A N 1
ATOM 640 C CA . LYS A 1 87 ? 19.066 -15.082 2.110 1.00 94.81 87 LYS A CA 1
ATOM 641 C C . LYS A 1 87 ? 19.049 -13.733 1.386 1.00 94.81 87 LYS A C 1
ATOM 643 O O . LYS A 1 87 ? 19.732 -13.586 0.380 1.00 94.81 87 LYS A O 1
ATOM 648 N N . THR A 1 88 ? 18.217 -12.790 1.822 1.00 95.81 88 THR A N 1
ATOM 649 C CA . THR A 1 88 ? 18.085 -11.493 1.161 1.00 95.81 88 THR A CA 1
ATOM 650 C C . THR A 1 88 ? 19.061 -10.453 1.698 1.00 95.81 88 THR A C 1
ATOM 652 O O . THR A 1 88 ? 19.148 -9.382 1.102 1.00 95.81 88 THR A O 1
ATOM 655 N N . GLU A 1 89 ? 19.720 -10.729 2.833 1.00 94.88 89 GLU A N 1
ATOM 656 C CA . GLU A 1 89 ? 20.640 -9.815 3.534 1.00 94.88 89 GLU A CA 1
ATOM 657 C C . GLU A 1 89 ? 20.047 -8.412 3.784 1.00 94.88 89 GLU A C 1
ATOM 659 O O . GLU A 1 89 ? 20.759 -7.419 3.931 1.00 94.88 89 GLU A O 1
ATOM 664 N N . ALA A 1 90 ? 18.715 -8.319 3.818 1.00 95.75 90 ALA A N 1
ATOM 665 C CA . ALA A 1 90 ? 17.980 -7.070 3.945 1.00 95.75 90 ALA A CA 1
ATOM 666 C C . ALA A 1 90 ? 17.406 -6.939 5.353 1.00 95.75 90 ALA A C 1
ATOM 668 O O . ALA A 1 90 ? 17.006 -7.924 5.969 1.00 95.75 90 ALA A O 1
ATOM 669 N N . THR A 1 91 ? 17.306 -5.704 5.833 1.00 94.94 91 THR A N 1
ATOM 670 C CA . THR A 1 91 ? 16.748 -5.401 7.152 1.00 94.94 91 THR A CA 1
ATOM 671 C C . THR A 1 91 ? 15.610 -4.411 7.000 1.00 94.94 91 THR A C 1
ATOM 673 O O . THR A 1 91 ? 15.744 -3.393 6.318 1.00 94.94 91 THR A O 1
ATOM 676 N N . LEU A 1 92 ? 14.486 -4.704 7.653 1.00 96.12 92 LEU A N 1
ATOM 677 C CA . LEU A 1 92 ? 13.336 -3.814 7.669 1.00 96.12 92 LEU A CA 1
ATOM 678 C C . LEU A 1 92 ? 13.720 -2.480 8.320 1.00 96.12 92 LEU A C 1
ATOM 680 O O . LEU A 1 92 ? 14.204 -2.447 9.448 1.00 96.12 92 LEU A O 1
ATOM 684 N N . SER A 1 93 ? 13.477 -1.385 7.607 1.00 94.69 93 SER A N 1
ATOM 685 C CA . SER A 1 93 ? 13.703 -0.019 8.089 1.00 94.69 93 SER A CA 1
ATOM 686 C C . SER A 1 93 ? 12.396 0.675 8.465 1.00 94.69 93 SER A C 1
ATOM 688 O O . SER A 1 93 ? 12.334 1.360 9.482 1.00 94.69 93 SER A O 1
ATOM 690 N N . ARG A 1 94 ? 11.330 0.484 7.674 1.00 95.69 94 ARG A N 1
ATOM 691 C CA . ARG A 1 94 ? 10.031 1.140 7.895 1.00 95.69 94 ARG A CA 1
ATOM 692 C C . ARG A 1 94 ? 8.887 0.402 7.201 1.00 95.69 94 ARG A C 1
ATOM 694 O O . ARG A 1 94 ? 9.074 -0.142 6.115 1.00 95.69 94 ARG A O 1
ATOM 701 N N . VAL A 1 95 ? 7.688 0.465 7.786 1.00 97.81 95 VAL A N 1
ATOM 702 C CA . VAL A 1 95 ? 6.426 0.019 7.166 1.00 97.81 95 VAL A CA 1
ATOM 703 C C . VAL A 1 95 ? 5.680 1.227 6.594 1.00 97.81 95 VAL A C 1
ATOM 705 O O . VAL A 1 95 ? 5.002 1.963 7.308 1.00 97.81 95 VAL A O 1
ATOM 708 N N . TRP A 1 96 ? 5.821 1.447 5.292 1.00 97.19 96 TRP A N 1
ATOM 709 C CA . TRP A 1 96 ? 5.308 2.622 4.585 1.00 97.19 96 TRP A CA 1
ATOM 710 C C . TRP A 1 96 ? 3.814 2.571 4.282 1.00 97.19 96 TRP A C 1
ATOM 712 O O . TRP A 1 96 ? 3.163 3.614 4.216 1.00 97.19 96 TRP A O 1
ATOM 722 N N . GLN A 1 97 ? 3.257 1.379 4.087 1.00 97.88 97 GLN A N 1
ATOM 723 C CA . GLN A 1 97 ? 1.831 1.219 3.844 1.00 97.88 97 GLN A CA 1
ATOM 724 C C . GLN A 1 97 ? 1.326 -0.107 4.401 1.00 97.88 97 GLN A C 1
ATOM 726 O O . GLN A 1 97 ? 1.983 -1.130 4.262 1.00 97.88 97 GLN A O 1
ATOM 731 N N . LEU A 1 98 ? 0.117 -0.076 4.956 1.00 98.75 98 LEU A N 1
ATOM 732 C CA . LEU A 1 98 ? -0.681 -1.245 5.300 1.00 98.75 98 LEU A CA 1
ATOM 733 C C . LEU A 1 98 ? -1.991 -1.170 4.510 1.00 98.75 98 LEU A C 1
ATOM 735 O O . LEU A 1 98 ? -2.608 -0.106 4.439 1.00 98.75 98 LEU A O 1
ATOM 739 N N . LEU A 1 99 ? -2.397 -2.272 3.885 1.00 98.50 99 LEU A N 1
ATOM 740 C CA . LEU A 1 99 ? -3.625 -2.357 3.097 1.00 98.50 99 LEU A CA 1
ATOM 741 C C . LEU A 1 99 ? -4.362 -3.670 3.392 1.00 98.50 99 LEU A C 1
ATOM 743 O O . LEU A 1 99 ? -3.981 -4.712 2.855 1.00 98.50 99 LEU A O 1
ATOM 747 N N . PRO A 1 100 ? -5.448 -3.636 4.180 1.00 98.56 100 PRO A N 1
ATOM 748 C CA . PRO A 1 100 ? -6.448 -4.696 4.188 1.00 98.56 100 PRO A CA 1
ATOM 749 C C . PRO A 1 100 ? -6.935 -4.955 2.754 1.00 98.56 100 PRO A C 1
ATOM 751 O O . PRO A 1 100 ? -7.369 -4.021 2.078 1.00 98.56 100 PRO A O 1
ATOM 754 N N . SER A 1 101 ? -6.816 -6.193 2.262 1.00 97.62 101 SER A N 1
ATOM 755 C CA . SER A 1 101 ? -7.163 -6.527 0.871 1.00 97.62 101 SER A CA 1
ATOM 756 C C . SER A 1 101 ? -8.636 -6.195 0.569 1.00 97.62 101 SER A C 1
ATOM 758 O O . SER A 1 101 ? -9.528 -6.580 1.320 1.00 97.62 101 SER A O 1
ATOM 760 N N . PRO A 1 102 ? -8.976 -5.501 -0.522 1.00 96.25 102 PRO A N 1
ATOM 761 C CA . PRO A 1 102 ? -10.382 -5.217 -0.798 1.00 96.25 102 PRO A CA 1
ATOM 762 C C . PRO A 1 102 ? -11.171 -6.469 -1.233 1.00 96.25 102 PRO A C 1
ATOM 764 O O . PRO A 1 102 ? -12.394 -6.466 -1.123 1.00 96.25 102 PRO A O 1
ATOM 767 N N . SER A 1 103 ? -10.490 -7.531 -1.681 1.00 95.44 103 SER A N 1
ATOM 768 C CA . SER A 1 103 ? -11.093 -8.738 -2.266 1.00 95.44 103 SER A CA 1
ATOM 769 C C . SER A 1 103 ? -10.856 -10.028 -1.465 1.00 95.44 103 SER A C 1
ATOM 771 O O . SER A 1 103 ? -11.560 -11.009 -1.688 1.00 95.44 103 SER A O 1
ATOM 773 N N . GLU A 1 104 ? -9.923 -10.043 -0.504 1.00 96.75 104 GLU A N 1
ATOM 774 C CA . GLU A 1 104 ? -9.564 -11.254 0.259 1.00 96.75 104 GLU A CA 1
ATOM 775 C C . GLU A 1 104 ? -9.677 -11.049 1.780 1.00 96.75 104 GLU A C 1
ATOM 777 O O . GLU A 1 104 ? -8.802 -10.412 2.381 1.00 96.75 104 GLU A O 1
ATOM 782 N N . PRO A 1 105 ? -10.707 -11.600 2.449 1.00 94.62 105 PRO A N 1
ATOM 783 C CA . PRO A 1 105 ? -10.821 -11.557 3.907 1.00 94.62 105 PRO A CA 1
ATOM 784 C C . PRO A 1 105 ? -9.574 -12.114 4.610 1.00 94.62 105 PRO A C 1
ATOM 786 O O . PRO A 1 105 ? -8.994 -13.100 4.168 1.00 94.62 105 PRO A O 1
ATOM 789 N N . GLY A 1 106 ? -9.149 -11.478 5.705 1.00 95.00 106 GLY A N 1
ATOM 790 C CA . GLY A 1 106 ? -7.959 -11.886 6.468 1.00 95.00 106 GLY A CA 1
ATOM 791 C C . GLY A 1 106 ? -6.619 -11.497 5.834 1.00 95.00 106 GLY A C 1
ATOM 792 O O . GLY A 1 106 ? -5.615 -11.440 6.539 1.00 95.00 106 GLY A O 1
ATOM 793 N N . VAL A 1 107 ? -6.587 -11.142 4.545 1.00 98.44 107 VAL A N 1
ATOM 794 C CA . VAL A 1 107 ? -5.351 -10.698 3.891 1.00 98.44 107 VAL A CA 1
ATOM 795 C C . VAL A 1 107 ? -5.080 -9.228 4.176 1.00 98.44 107 VAL A C 1
ATOM 797 O O . VAL A 1 107 ? -5.970 -8.376 4.046 1.00 98.44 107 VAL A O 1
ATOM 800 N N . VAL A 1 108 ? -3.830 -8.934 4.529 1.00 98.81 108 VAL A N 1
ATOM 801 C CA . VAL A 1 108 ? -3.299 -7.576 4.684 1.00 98.81 108 VAL A CA 1
ATOM 802 C C . VAL A 1 108 ? -1.952 -7.491 3.981 1.00 98.81 108 VAL A C 1
ATOM 804 O O . VAL A 1 108 ? -1.060 -8.301 4.214 1.00 98.81 108 VAL A O 1
ATOM 807 N N . TRP A 1 109 ? -1.788 -6.482 3.138 1.00 98.88 109 TRP A N 1
ATOM 808 C CA . TRP A 1 109 ? -0.538 -6.207 2.446 1.00 98.88 109 TRP A CA 1
ATOM 809 C C . TRP A 1 109 ? 0.269 -5.143 3.182 1.00 98.88 109 TRP A C 1
ATOM 811 O O . TRP A 1 109 ? -0.300 -4.165 3.669 1.00 98.88 109 TRP A O 1
ATOM 821 N N . ALA A 1 110 ? 1.588 -5.306 3.216 1.00 98.88 110 ALA A N 1
ATOM 822 C CA . ALA A 1 110 ? 2.517 -4.341 3.784 1.00 98.88 110 ALA A CA 1
ATOM 823 C C . ALA A 1 110 ? 3.569 -3.921 2.750 1.00 98.88 110 ALA A C 1
ATOM 825 O O . ALA A 1 110 ? 4.261 -4.753 2.166 1.00 98.88 110 ALA A O 1
ATOM 826 N N . GLY A 1 111 ? 3.675 -2.615 2.526 1.00 98.69 111 GLY A N 1
ATOM 827 C CA . GLY A 1 111 ? 4.714 -1.989 1.720 1.00 98.69 111 GLY A CA 1
ATOM 828 C C . GLY A 1 111 ? 5.792 -1.438 2.633 1.00 98.69 111 GLY A C 1
ATOM 829 O O . GLY A 1 111 ? 5.470 -0.740 3.598 1.00 98.69 111 GLY A O 1
ATOM 830 N N . VAL A 1 112 ? 7.053 -1.774 2.370 1.00 98.31 112 VAL A N 1
ATOM 831 C CA . VAL A 1 112 ? 8.148 -1.496 3.310 1.00 98.31 112 VAL A CA 1
ATOM 832 C C . VAL A 1 112 ? 9.347 -0.791 2.670 1.00 98.31 112 VAL A C 1
ATOM 834 O O . VAL A 1 112 ? 9.365 -0.513 1.469 1.00 98.31 112 VAL A O 1
ATOM 837 N N . GLU A 1 113 ? 10.329 -0.463 3.507 1.00 96.69 113 GLU A N 1
ATOM 838 C CA . GLU A 1 113 ? 11.668 0.008 3.146 1.00 96.69 113 GLU A CA 1
ATOM 839 C C . GLU A 1 113 ? 12.731 -0.926 3.757 1.00 96.69 113 GLU A C 1
ATOM 841 O O . GLU A 1 113 ? 12.638 -1.201 4.959 1.00 96.69 113 GLU A O 1
ATOM 846 N N . PRO A 1 114 ? 13.743 -1.388 2.993 1.00 96.25 114 PRO A N 1
ATOM 847 C CA . PRO A 1 114 ? 13.899 -1.257 1.536 1.00 96.25 114 PRO A CA 1
ATOM 848 C C . PRO A 1 114 ? 12.701 -1.813 0.751 1.00 96.25 114 PRO A C 1
ATOM 850 O O . PRO A 1 114 ? 12.010 -2.698 1.247 1.00 96.25 114 PRO A O 1
ATOM 853 N N . ALA A 1 115 ? 12.434 -1.276 -0.445 1.00 98.06 115 ALA A N 1
ATOM 854 C CA . ALA A 1 115 ? 11.199 -1.543 -1.184 1.00 98.06 115 ALA A CA 1
ATOM 855 C C . ALA A 1 115 ? 10.948 -3.042 -1.388 1.00 98.06 115 ALA A C 1
ATOM 857 O O . ALA A 1 115 ? 11.653 -3.715 -2.141 1.00 98.06 115 ALA A O 1
ATOM 858 N N . ALA A 1 116 ? 9.904 -3.529 -0.725 1.00 98.44 116 ALA A N 1
ATOM 859 C CA . ALA A 1 116 ? 9.395 -4.884 -0.831 1.00 98.44 116 ALA A CA 1
ATOM 860 C C . ALA A 1 116 ? 7.902 -4.903 -0.493 1.00 98.44 116 ALA A C 1
ATOM 862 O O . ALA A 1 116 ? 7.397 -4.018 0.209 1.00 98.44 116 ALA A O 1
ATOM 863 N N . LEU A 1 117 ? 7.213 -5.927 -0.995 1.00 98.88 117 LEU A N 1
ATOM 864 C CA . LEU A 1 117 ? 5.824 -6.216 -0.668 1.00 98.88 117 LEU A CA 1
ATOM 865 C C . LEU A 1 117 ? 5.771 -7.452 0.225 1.00 98.88 117 LEU A C 1
ATOM 867 O O . LEU A 1 117 ? 6.417 -8.463 -0.045 1.00 98.88 117 LEU A O 1
ATOM 871 N N . PHE A 1 118 ? 4.972 -7.362 1.274 1.00 98.88 118 PHE A N 1
ATOM 872 C CA . PHE A 1 118 ? 4.727 -8.425 2.230 1.00 98.88 118 PHE A CA 1
ATOM 873 C C . PHE A 1 118 ? 3.228 -8.722 2.296 1.00 98.88 118 PHE A C 1
ATOM 875 O O . PHE A 1 118 ? 2.402 -7.813 2.182 1.00 98.88 118 PHE A O 1
ATOM 882 N N . ARG A 1 119 ? 2.873 -9.991 2.491 1.00 98.69 119 ARG A N 1
ATOM 883 C CA . ARG A 1 119 ? 1.494 -10.482 2.570 1.00 98.69 119 ARG A CA 1
ATOM 884 C C . ARG A 1 119 ? 1.261 -11.182 3.899 1.00 98.69 119 ARG A C 1
ATOM 886 O O . ARG A 1 119 ? 1.966 -12.133 4.226 1.00 98.69 119 ARG A O 1
ATOM 893 N N . SER A 1 120 ? 0.259 -10.735 4.635 1.00 98.69 120 SER A N 1
ATOM 894 C CA . SER A 1 120 ? -0.310 -11.438 5.782 1.00 98.69 120 SER A CA 1
ATOM 895 C C . SER A 1 120 ? -1.573 -12.181 5.356 1.00 98.69 120 SER A C 1
ATOM 897 O O . SER A 1 120 ? -2.312 -11.695 4.501 1.00 98.69 120 SER A O 1
ATOM 899 N N . GLU A 1 121 ? -1.821 -13.337 5.968 1.00 97.94 121 GLU A N 1
ATOM 900 C CA . GLU A 1 121 ? -3.059 -14.125 5.831 1.00 97.94 121 GLU A CA 1
ATOM 901 C C . GLU A 1 121 ? -3.813 -14.275 7.165 1.00 97.94 121 GLU A C 1
ATOM 903 O O . GLU A 1 121 ? -4.821 -14.972 7.241 1.00 97.94 121 GLU A O 1
ATOM 908 N N . ASP A 1 122 ? -3.326 -13.636 8.229 1.00 97.38 122 ASP A N 1
ATOM 909 C CA . ASP A 1 122 ? -3.830 -13.741 9.604 1.00 97.38 122 ASP A CA 1
ATOM 910 C C . ASP A 1 122 ? -4.324 -12.387 10.146 1.00 97.38 122 ASP A C 1
ATOM 912 O O . ASP A 1 122 ? -4.319 -12.112 11.348 1.00 97.38 122 ASP A O 1
ATOM 916 N N . GLY A 1 123 ? -4.786 -11.519 9.242 1.00 97.25 123 GLY A N 1
ATOM 917 C CA . GLY A 1 123 ? -5.341 -10.212 9.578 1.00 97.25 123 GLY A CA 1
ATOM 918 C C . GLY A 1 123 ? -4.283 -9.189 9.984 1.00 97.25 123 GLY A C 1
ATOM 919 O O . GLY A 1 123 ? -4.577 -8.300 10.782 1.00 97.25 123 GLY A O 1
ATOM 920 N N . GLY A 1 124 ? -3.066 -9.313 9.457 1.00 97.75 124 GLY A N 1
ATOM 921 C CA . GLY A 1 124 ? -1.971 -8.374 9.670 1.00 97.75 124 GLY A CA 1
ATOM 922 C C . GLY A 1 124 ? -1.102 -8.658 10.894 1.00 97.75 124 GLY A C 1
ATOM 923 O O . GLY A 1 124 ? -0.419 -7.736 11.339 1.00 97.75 124 GLY A O 1
ATOM 924 N N . ILE A 1 125 ? -1.130 -9.885 11.431 1.00 97.69 125 ILE A N 1
ATOM 925 C CA . ILE A 1 125 ? -0.334 -10.290 12.601 1.00 97.69 125 ILE A CA 1
ATOM 926 C C . ILE A 1 125 ? 1.063 -10.734 12.158 1.00 97.69 125 ILE A C 1
ATOM 928 O O . ILE A 1 125 ? 2.054 -10.233 12.679 1.00 97.69 125 ILE A O 1
ATOM 932 N N . THR A 1 126 ? 1.167 -11.624 11.171 1.00 97.94 126 THR A N 1
ATOM 933 C CA . THR A 1 126 ? 2.445 -12.045 10.579 1.00 97.94 126 THR A CA 1
ATOM 934 C C . THR A 1 126 ? 2.426 -11.900 9.067 1.00 97.94 126 THR A C 1
ATOM 936 O O . THR A 1 126 ? 1.381 -12.023 8.427 1.00 97.94 126 THR A O 1
ATOM 939 N N . TYR A 1 127 ? 3.591 -11.635 8.478 1.00 98.62 127 TYR A N 1
ATOM 940 C CA . TYR A 1 127 ? 3.717 -11.377 7.052 1.00 98.62 127 TYR A CA 1
ATOM 941 C C . TYR A 1 127 ? 4.815 -12.221 6.405 1.00 98.62 127 TYR A C 1
ATOM 943 O O . TYR A 1 127 ? 5.867 -12.478 6.989 1.00 98.62 127 TYR A O 1
ATOM 951 N N . ARG A 1 128 ? 4.593 -12.596 5.144 1.00 98.38 128 ARG A N 1
ATOM 952 C CA . ARG A 1 128 ? 5.563 -13.274 4.280 1.00 98.38 128 ARG A CA 1
ATOM 953 C C . ARG A 1 128 ? 5.954 -12.392 3.102 1.00 98.38 128 ARG A C 1
ATOM 955 O O . ARG A 1 128 ? 5.112 -11.687 2.550 1.00 98.38 128 ARG A O 1
ATOM 962 N N . LEU A 1 129 ? 7.229 -12.440 2.724 1.00 98.81 129 LEU A N 1
ATOM 963 C CA . LEU A 1 129 ? 7.754 -11.723 1.563 1.00 98.81 129 LEU A CA 1
ATOM 964 C C . LEU A 1 129 ? 7.071 -12.213 0.277 1.00 98.81 129 LEU A C 1
ATOM 966 O O . LEU A 1 129 ? 6.931 -13.416 0.063 1.00 98.81 129 LEU A O 1
ATOM 970 N N . VAL A 1 130 ? 6.681 -11.281 -0.590 1.00 98.75 130 VAL A N 1
ATOM 971 C CA . VAL A 1 130 ? 6.197 -11.584 -1.941 1.00 98.75 130 VAL A CA 1
ATOM 972 C C . VAL A 1 130 ? 7.403 -11.705 -2.868 1.00 98.75 130 VAL A C 1
ATOM 974 O O . VAL A 1 130 ? 7.903 -10.710 -3.397 1.00 98.75 130 VAL A O 1
ATOM 977 N N . GLU A 1 131 ? 7.881 -12.938 -3.042 1.00 98.50 131 GLU A N 1
ATOM 978 C CA . GLU A 1 131 ? 9.099 -13.232 -3.810 1.00 98.50 131 GLU A CA 1
ATOM 979 C C . GLU A 1 131 ? 9.007 -12.759 -5.265 1.00 98.50 131 GLU A C 1
ATOM 981 O O . GLU A 1 131 ? 9.969 -12.202 -5.774 1.00 98.50 131 GLU A O 1
ATOM 986 N N . GLY A 1 132 ? 7.831 -12.836 -5.900 1.00 98.44 132 GLY A N 1
ATOM 987 C CA . GLY A 1 132 ? 7.652 -12.396 -7.289 1.00 98.44 132 GLY A CA 1
ATOM 988 C C . GLY A 1 132 ? 8.036 -10.932 -7.549 1.00 98.44 132 GLY A C 1
ATOM 989 O O . GLY A 1 132 ? 8.535 -10.613 -8.626 1.00 98.44 132 GLY A O 1
ATOM 990 N N . LEU A 1 133 ? 7.842 -10.036 -6.570 1.00 98.56 133 LEU A N 1
ATOM 991 C CA . LEU A 1 133 ? 8.308 -8.646 -6.675 1.00 98.56 133 LEU A CA 1
ATOM 992 C C . LEU A 1 133 ? 9.771 -8.506 -6.237 1.00 98.56 133 LEU A C 1
ATOM 994 O O . LEU A 1 133 ? 10.514 -7.707 -6.803 1.00 98.56 133 LEU A O 1
ATOM 998 N N . TRP A 1 134 ? 10.180 -9.258 -5.213 1.00 98.25 134 TRP A N 1
ATOM 999 C CA . TRP A 1 134 ? 11.543 -9.220 -4.681 1.00 98.25 134 TRP A CA 1
ATOM 1000 C C . TRP A 1 134 ? 12.592 -9.721 -5.685 1.00 98.25 134 TRP A C 1
ATOM 1002 O O . TRP A 1 134 ? 13.681 -9.155 -5.785 1.00 98.25 134 TRP A O 1
ATOM 1012 N N . ASP A 1 135 ? 12.245 -10.745 -6.455 1.00 98.06 135 ASP A N 1
ATOM 1013 C CA . ASP A 1 135 ? 13.107 -11.375 -7.453 1.00 98.06 135 ASP A CA 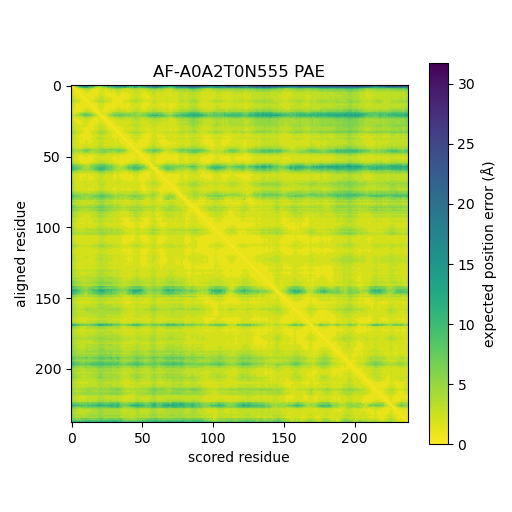1
ATOM 1014 C C . ASP A 1 135 ? 12.965 -10.715 -8.838 1.00 98.06 135 ASP A C 1
ATOM 1016 O O . ASP A 1 135 ? 13.542 -11.178 -9.823 1.00 98.06 135 ASP A O 1
ATOM 1020 N N . HIS A 1 136 ? 12.201 -9.619 -8.941 1.00 98.38 136 HIS A N 1
ATOM 1021 C CA . HIS A 1 136 ? 12.013 -8.908 -10.201 1.00 98.38 136 HIS A CA 1
ATOM 1022 C C . HIS A 1 136 ? 13.360 -8.355 -10.727 1.00 98.38 136 HIS A C 1
ATOM 1024 O O . HIS A 1 136 ? 14.050 -7.648 -9.986 1.00 98.38 136 HIS A O 1
ATOM 1030 N N . PRO A 1 137 ? 13.719 -8.545 -12.017 1.00 97.75 137 PRO A N 1
ATOM 1031 C CA . PRO A 1 137 ? 15.033 -8.157 -12.558 1.00 97.75 137 PRO A CA 1
ATOM 1032 C C . PRO A 1 137 ? 15.391 -6.671 -12.403 1.00 97.75 137 PRO A C 1
ATOM 1034 O O . PRO A 1 137 ? 16.556 -6.299 -12.268 1.00 97.75 137 PRO A O 1
ATOM 1037 N N . HIS A 1 138 ? 14.390 -5.786 -12.405 1.00 97.94 138 HIS A N 1
ATOM 1038 C CA . HIS A 1 138 ? 14.625 -4.355 -12.182 1.00 97.94 138 HIS A CA 1
ATOM 1039 C C . HIS A 1 138 ? 15.088 -4.029 -10.756 1.00 97.94 138 HIS A C 1
ATOM 1041 O O . HIS A 1 138 ? 15.693 -2.975 -10.576 1.00 97.94 138 HIS A O 1
ATOM 1047 N N . ARG A 1 139 ? 14.824 -4.883 -9.752 1.00 97.00 139 ARG A N 1
ATOM 1048 C CA . ARG A 1 139 ? 15.044 -4.543 -8.336 1.00 97.00 139 ARG A CA 1
ATOM 1049 C C . ARG A 1 139 ? 16.494 -4.181 -8.038 1.00 97.00 139 ARG A C 1
ATOM 1051 O O . ARG A 1 139 ? 16.735 -3.226 -7.307 1.00 97.00 139 ARG A O 1
ATOM 1058 N N . GLU A 1 140 ? 17.448 -4.885 -8.646 1.00 95.31 140 GLU A N 1
ATOM 1059 C CA . GLU A 1 140 ? 18.888 -4.605 -8.504 1.00 95.31 140 GLU A CA 1
ATOM 1060 C C . GLU A 1 140 ? 19.277 -3.194 -8.975 1.00 95.31 140 GLU A C 1
ATOM 1062 O O . GLU A 1 140 ? 20.293 -2.646 -8.553 1.00 95.31 140 GLU A O 1
ATOM 1067 N N . HIS A 1 141 ? 18.449 -2.588 -9.827 1.00 96.38 141 HIS A N 1
ATOM 1068 C CA . HIS A 1 141 ? 18.668 -1.277 -10.426 1.00 96.38 141 HIS A CA 1
ATOM 1069 C C . HIS A 1 141 ? 17.799 -0.180 -9.797 1.00 96.38 141 HIS A C 1
ATOM 1071 O O . HIS A 1 141 ? 17.921 0.986 -10.178 1.00 96.38 141 HIS A O 1
ATOM 1077 N N . TRP A 1 142 ? 16.911 -0.518 -8.856 1.00 95.94 142 TRP A N 1
ATOM 1078 C CA . TRP A 1 142 ? 16.089 0.470 -8.164 1.00 95.94 142 TRP A CA 1
ATOM 1079 C C . TRP A 1 142 ? 16.952 1.347 -7.264 1.00 95.94 142 TRP A C 1
ATOM 1081 O O . TRP A 1 142 ? 17.775 0.857 -6.493 1.00 95.94 142 TRP A O 1
ATOM 1091 N N . GLN A 1 143 ? 16.739 2.658 -7.346 1.00 90.44 143 GLN A N 1
ATOM 1092 C CA . GLN A 1 143 ? 17.518 3.636 -6.598 1.00 90.44 143 GLN A CA 1
ATOM 1093 C C . GLN A 1 143 ? 16.623 4.348 -5.578 1.00 90.44 143 GLN A C 1
ATOM 1095 O O . GLN A 1 143 ? 15.470 4.675 -5.878 1.00 90.44 143 GLN A O 1
ATOM 1100 N N . PRO A 1 144 ? 17.117 4.610 -4.357 1.00 91.06 144 PRO A N 1
ATOM 1101 C CA . PRO A 1 144 ? 16.350 5.357 -3.374 1.00 91.06 144 PRO A CA 1
ATOM 1102 C C . PRO A 1 144 ? 16.082 6.786 -3.860 1.00 91.06 144 PRO A C 1
ATOM 1104 O O . PRO A 1 144 ? 16.955 7.447 -4.425 1.00 91.06 144 PRO A O 1
ATOM 1107 N N . GLY A 1 145 ? 14.872 7.283 -3.598 1.00 85.00 145 GLY A N 1
ATOM 1108 C CA . GLY A 1 145 ? 14.578 8.711 -3.700 1.00 85.00 145 GLY A CA 1
ATOM 1109 C C . GLY A 1 145 ? 15.028 9.468 -2.445 1.00 85.00 145 GLY A C 1
ATOM 1110 O O . GLY A 1 145 ? 15.599 8.898 -1.517 1.00 85.00 145 GLY A O 1
ATOM 1111 N N . GLY A 1 146 ? 14.686 10.758 -2.352 1.00 84.12 146 GLY A N 1
ATOM 1112 C CA . GLY A 1 146 ? 14.979 11.567 -1.155 1.00 84.12 146 GLY A CA 1
ATOM 1113 C C . GLY A 1 146 ? 14.293 11.080 0.133 1.00 84.12 146 GLY A C 1
ATOM 1114 O O . GLY A 1 146 ? 14.680 11.493 1.222 1.00 84.12 146 GLY A O 1
ATOM 1115 N N . GLY A 1 147 ? 13.283 10.212 0.015 1.00 82.75 147 GLY A N 1
ATOM 1116 C CA . GLY A 1 147 ? 12.587 9.574 1.135 1.00 82.75 147 GLY A CA 1
ATOM 1117 C C . GLY A 1 147 ? 13.051 8.150 1.458 1.00 82.75 147 GLY A C 1
ATOM 1118 O O . GLY A 1 147 ? 12.424 7.532 2.310 1.00 82.75 147 GLY A O 1
ATOM 1119 N N . GLY A 1 148 ? 14.094 7.636 0.796 1.00 91.12 148 GLY A N 1
ATOM 1120 C CA . GLY A 1 148 ? 14.482 6.221 0.843 1.00 91.12 148 GLY A CA 1
ATOM 1121 C C . GLY A 1 148 ? 13.926 5.424 -0.341 1.00 91.12 148 GLY A C 1
ATOM 1122 O O . GLY A 1 148 ? 13.251 5.982 -1.205 1.00 91.12 148 GLY A O 1
ATOM 1123 N N . LEU A 1 149 ? 14.247 4.128 -0.406 1.00 94.88 149 LEU A N 1
ATOM 1124 C CA . LEU A 1 149 ? 13.696 3.200 -1.399 1.00 94.88 149 LEU A CA 1
ATOM 1125 C C . LEU A 1 149 ? 12.439 2.556 -0.810 1.00 94.88 149 LEU A C 1
ATOM 1127 O O . LEU A 1 149 ? 12.523 1.520 -0.153 1.00 94.88 149 LEU A O 1
ATOM 1131 N N . CYS A 1 150 ? 11.287 3.198 -0.989 1.00 95.19 150 CYS A N 1
ATOM 1132 C CA . CYS A 1 150 ? 10.072 2.863 -0.250 1.00 95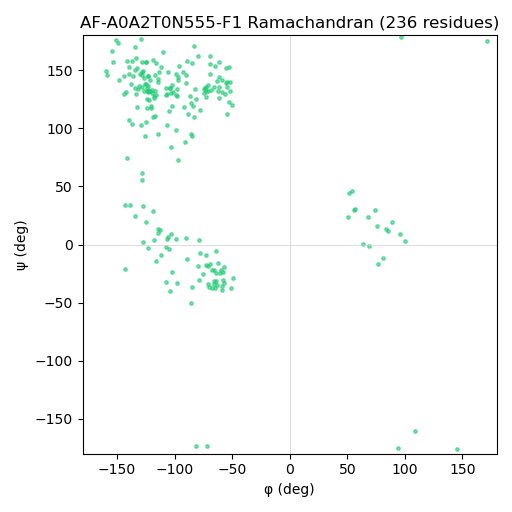.19 150 CYS A CA 1
ATOM 1133 C C . CYS A 1 150 ? 8.938 2.363 -1.149 1.00 95.19 150 CYS A C 1
ATOM 1135 O O . CYS A 1 150 ? 8.598 3.010 -2.140 1.00 95.19 150 CYS A O 1
ATOM 1137 N N . LEU A 1 151 ? 8.305 1.242 -0.777 1.00 98.25 151 LEU A N 1
ATOM 1138 C CA . LEU A 1 151 ? 7.024 0.821 -1.350 1.00 98.25 151 LEU A CA 1
ATOM 1139 C C . LEU A 1 151 ? 5.898 1.499 -0.566 1.00 98.25 151 LEU A C 1
ATOM 1141 O O . LEU A 1 151 ? 5.476 1.034 0.490 1.00 98.25 151 LEU A O 1
ATOM 1145 N N . HIS A 1 152 ? 5.432 2.633 -1.079 1.00 96.56 152 HIS A N 1
ATOM 1146 C CA . HIS A 1 152 ? 4.531 3.548 -0.367 1.00 96.56 152 HIS A CA 1
ATOM 1147 C C . HIS A 1 152 ? 3.099 3.528 -0.905 1.00 96.56 152 HIS A C 1
ATOM 1149 O O . HIS A 1 152 ? 2.249 4.294 -0.445 1.00 96.56 152 HIS A O 1
ATOM 1155 N N . THR A 1 153 ? 2.813 2.749 -1.948 1.00 98.06 153 THR A N 1
ATOM 1156 C CA . THR A 1 153 ? 1.446 2.576 -2.439 1.00 98.06 153 THR A CA 1
ATOM 1157 C C . THR A 1 153 ? 1.194 1.153 -2.880 1.00 98.06 153 THR A C 1
ATOM 1159 O O . THR A 1 153 ? 1.967 0.596 -3.645 1.00 98.06 153 THR A O 1
ATOM 1162 N N . ILE A 1 154 ? 0.086 0.601 -2.400 1.00 98.69 154 ILE A N 1
ATOM 1163 C CA . ILE A 1 154 ? -0.495 -0.674 -2.809 1.00 98.69 154 ILE A CA 1
ATOM 1164 C C . ILE A 1 154 ? -1.932 -0.383 -3.242 1.00 98.69 154 ILE A C 1
ATOM 1166 O O . ILE A 1 154 ? -2.652 0.357 -2.564 1.00 98.69 154 ILE A O 1
ATOM 1170 N N . VAL A 1 155 ? -2.330 -0.947 -4.375 1.00 98.19 155 VAL A N 1
ATOM 1171 C CA . VAL A 1 155 ? -3.646 -0.806 -4.994 1.00 98.19 155 VAL A CA 1
ATOM 1172 C C . VAL A 1 155 ? -4.162 -2.212 -5.300 1.00 98.19 155 VAL A C 1
ATOM 1174 O O . VAL A 1 155 ? -3.704 -2.839 -6.248 1.00 98.19 155 VAL A O 1
ATOM 1177 N N . GLY A 1 156 ? -5.087 -2.726 -4.488 1.00 97.50 156 GLY A N 1
ATOM 1178 C CA . GLY A 1 156 ? -5.735 -4.022 -4.733 1.00 97.50 156 GLY A CA 1
ATOM 1179 C C . GLY A 1 156 ? -6.999 -3.861 -5.572 1.00 97.50 156 GLY A C 1
ATOM 1180 O O . GLY A 1 156 ? -7.765 -2.924 -5.337 1.00 97.50 156 GLY A O 1
ATOM 1181 N N . HIS A 1 157 ? -7.235 -4.752 -6.535 1.00 97.06 157 HIS A N 1
ATOM 1182 C CA . HIS A 1 157 ? -8.482 -4.747 -7.292 1.00 97.06 157 HIS A CA 1
ATOM 1183 C C . HIS A 1 157 ? -9.646 -5.262 -6.418 1.00 97.06 157 HIS A C 1
ATOM 1185 O O . HIS A 1 157 ? -9.520 -6.295 -5.758 1.00 97.06 157 HIS A O 1
ATOM 1191 N N . PRO A 1 158 ? -10.799 -4.567 -6.382 1.00 96.50 158 PRO A N 1
ATOM 1192 C CA . PRO A 1 158 ? -11.856 -4.848 -5.409 1.00 96.50 158 PRO A CA 1
ATOM 1193 C C . PRO A 1 158 ? -12.635 -6.138 -5.674 1.00 96.50 158 PRO A C 1
ATOM 1195 O O . PRO A 1 158 ? -13.318 -6.623 -4.780 1.00 96.50 158 PRO A O 1
ATOM 1198 N N . ALA A 1 159 ? -12.552 -6.686 -6.887 1.00 95.25 159 ALA A N 1
ATOM 1199 C CA . ALA A 1 159 ? -13.296 -7.881 -7.288 1.00 95.25 159 ALA A CA 1
ATOM 1200 C C . ALA A 1 159 ? -12.407 -9.024 -7.800 1.00 95.25 159 ALA A C 1
ATOM 1202 O O . ALA A 1 159 ? -12.927 -10.082 -8.133 1.00 95.25 159 ALA A O 1
ATOM 1203 N N . ASP A 1 160 ? -11.092 -8.813 -7.887 1.00 96.94 160 ASP A N 1
ATOM 1204 C CA . ASP A 1 160 ? -10.162 -9.798 -8.445 1.00 96.94 160 ASP A CA 1
ATOM 1205 C C . ASP A 1 160 ? -8.887 -9.810 -7.594 1.00 96.94 160 ASP A C 1
ATOM 1207 O O . ASP A 1 160 ? -8.138 -8.835 -7.625 1.00 96.94 160 ASP A O 1
ATOM 1211 N N . PRO A 1 161 ? -8.654 -10.849 -6.778 1.00 97.06 161 PRO A N 1
ATOM 1212 C CA . PRO A 1 161 ? -7.463 -10.928 -5.938 1.00 97.06 161 PRO A CA 1
ATOM 1213 C C . PRO A 1 161 ? -6.171 -11.129 -6.739 1.00 97.06 161 PRO A C 1
ATOM 1215 O O . PRO A 1 161 ? -5.091 -10.866 -6.215 1.00 97.06 161 PRO A O 1
ATOM 1218 N N . GLU A 1 162 ? -6.254 -11.548 -8.006 1.00 98.00 162 GLU A N 1
ATOM 1219 C CA . GLU A 1 162 ? -5.070 -11.735 -8.842 1.00 98.00 162 GLU A CA 1
ATOM 1220 C C . GLU A 1 162 ? -4.553 -10.405 -9.415 1.00 98.00 162 GLU A C 1
ATOM 1222 O O . GLU A 1 162 ? -3.395 -10.326 -9.823 1.00 98.00 162 GLU A O 1
ATOM 1227 N N . VAL A 1 163 ? -5.378 -9.351 -9.427 1.00 97.88 163 VAL A N 1
ATOM 1228 C CA . VAL A 1 163 ? -5.031 -8.046 -10.000 1.00 97.88 163 VAL A CA 1
ATOM 1229 C C . VAL A 1 163 ? -4.675 -7.051 -8.904 1.00 97.88 163 VAL A C 1
ATOM 1231 O O . VAL A 1 163 ? -5.493 -6.678 -8.058 1.00 97.88 163 VAL A O 1
ATOM 1234 N N . MET A 1 164 ? -3.444 -6.547 -8.941 1.00 98.25 164 MET A N 1
ATOM 1235 C CA . MET A 1 164 ? -3.004 -5.509 -8.015 1.00 98.25 164 MET A CA 1
ATOM 1236 C C . MET A 1 164 ? -1.872 -4.674 -8.609 1.00 98.25 164 MET A C 1
ATOM 1238 O O . MET A 1 164 ? -1.248 -5.047 -9.601 1.00 98.25 164 MET A O 1
ATOM 1242 N N . ALA A 1 165 ? -1.578 -3.544 -7.979 1.00 98.56 165 ALA A N 1
ATOM 1243 C CA . ALA A 1 165 ? -0.436 -2.728 -8.333 1.00 98.56 165 ALA A CA 1
ATOM 1244 C C . ALA A 1 165 ? 0.256 -2.127 -7.113 1.00 98.56 165 ALA A C 1
ATOM 1246 O O . ALA A 1 165 ? -0.339 -1.969 -6.044 1.00 98.56 165 ALA A O 1
ATOM 1247 N N . VAL A 1 166 ? 1.521 -1.765 -7.292 1.00 98.75 166 VAL A N 1
ATOM 1248 C CA . VAL A 1 166 ? 2.356 -1.109 -6.292 1.00 98.75 166 VAL A CA 1
ATOM 1249 C C . VAL A 1 166 ? 3.086 0.081 -6.896 1.00 98.75 166 VAL A C 1
ATOM 1251 O O . VAL A 1 166 ? 3.383 0.109 -8.089 1.00 98.75 166 VAL A O 1
ATOM 1254 N N . ALA A 1 167 ? 3.397 1.068 -6.061 1.00 98.00 167 ALA A N 1
ATOM 1255 C CA . ALA A 1 167 ? 4.289 2.160 -6.421 1.00 98.00 167 ALA A CA 1
ATOM 1256 C C . ALA A 1 167 ? 5.464 2.239 -5.448 1.00 98.00 167 ALA A C 1
ATOM 1258 O O . ALA A 1 167 ? 5.290 2.146 -4.226 1.00 98.00 167 ALA A O 1
ATOM 1259 N N . VAL A 1 168 ? 6.647 2.427 -6.027 1.00 97.38 168 VAL A N 1
ATOM 1260 C CA . VAL A 1 168 ? 7.923 2.515 -5.327 1.00 97.38 168 VAL A CA 1
ATOM 1261 C C . VAL A 1 168 ? 8.638 3.803 -5.731 1.00 97.38 168 VAL A C 1
ATOM 1263 O O . VAL A 1 168 ? 8.787 4.108 -6.919 1.00 97.38 168 VAL A O 1
ATOM 1266 N N . SER A 1 169 ? 9.132 4.539 -4.738 1.00 93.44 169 SER A N 1
ATOM 1267 C CA . SER A 1 169 ? 9.935 5.749 -4.929 1.00 93.44 169 SER A CA 1
ATOM 1268 C C . SER A 1 169 ? 11.416 5.454 -4.647 1.00 93.44 169 SER A C 1
ATOM 1270 O O . SER A 1 169 ? 11.742 5.138 -3.510 1.00 93.44 169 SER A O 1
ATOM 1272 N N . ALA A 1 170 ? 12.349 5.521 -5.605 1.00 88.06 170 ALA A N 1
ATOM 1273 C CA . ALA A 1 170 ? 12.176 5.722 -7.047 1.00 88.06 170 ALA A CA 1
ATOM 1274 C C . ALA A 1 170 ? 12.443 4.411 -7.808 1.00 88.06 170 ALA A C 1
ATOM 1276 O O . ALA A 1 170 ? 13.578 4.000 -8.033 1.00 88.06 170 ALA A O 1
ATOM 1277 N N . ALA A 1 171 ? 11.366 3.753 -8.222 1.00 95.12 171 ALA A N 1
ATOM 1278 C CA . ALA A 1 171 ? 11.406 2.628 -9.154 1.00 95.12 171 ALA A CA 1
ATOM 1279 C C . ALA A 1 171 ? 10.213 2.624 -10.114 1.00 95.12 171 ALA A C 1
ATOM 1281 O O . ALA A 1 171 ? 10.308 2.049 -11.196 1.00 95.12 171 ALA A O 1
ATOM 1282 N N . GLY A 1 172 ? 9.121 3.298 -9.756 1.00 96.06 172 GLY A N 1
ATOM 1283 C CA . GLY A 1 172 ? 7.948 3.472 -10.598 1.00 96.06 172 GLY A CA 1
ATOM 1284 C C . GLY A 1 172 ? 6.748 2.672 -10.111 1.00 96.06 172 GLY A C 1
ATOM 1285 O O . GLY A 1 172 ? 6.643 2.294 -8.942 1.00 96.06 172 GLY A O 1
ATOM 1286 N N . PHE A 1 173 ? 5.818 2.467 -11.028 1.00 97.94 173 PHE A N 1
ATOM 1287 C CA . PHE A 1 173 ? 4.582 1.727 -10.865 1.00 97.94 173 PHE A CA 1
ATOM 1288 C C . PHE A 1 173 ? 4.731 0.333 -11.480 1.00 97.94 173 PHE A C 1
ATOM 1290 O O . PHE A 1 173 ? 5.208 0.193 -12.608 1.00 97.94 173 PHE A O 1
ATOM 1297 N N . TYR A 1 174 ? 4.336 -0.686 -10.724 1.00 98.69 174 TYR A N 1
ATOM 1298 C CA . TYR A 1 174 ? 4.356 -2.086 -11.137 1.00 98.69 174 TYR A CA 1
ATOM 1299 C C . TYR A 1 174 ? 2.989 -2.697 -10.885 1.00 98.69 174 TYR A C 1
ATOM 1301 O O . TYR A 1 174 ? 2.336 -2.362 -9.897 1.00 98.69 174 TYR A O 1
ATOM 1309 N N . ARG A 1 175 ? 2.565 -3.618 -11.743 1.00 98.25 175 ARG A N 1
ATOM 1310 C CA . ARG A 1 175 ? 1.298 -4.336 -11.583 1.00 98.25 175 ARG A CA 1
ATOM 1311 C C . ARG A 1 175 ? 1.467 -5.829 -11.804 1.00 98.25 175 ARG A C 1
ATOM 1313 O O . ARG A 1 175 ? 2.436 -6.267 -12.414 1.00 98.25 175 ARG A O 1
ATOM 1320 N N . THR A 1 176 ? 0.507 -6.585 -11.305 1.00 98.62 176 THR A N 1
ATOM 1321 C CA . THR A 1 176 ? 0.381 -8.033 -11.469 1.00 98.62 176 THR A CA 1
ATOM 1322 C C . THR A 1 176 ? -1.066 -8.350 -11.828 1.00 98.62 176 THR A C 1
ATOM 1324 O O . THR A 1 176 ? -1.989 -7.620 -11.452 1.00 98.62 176 THR A O 1
ATOM 1327 N N . SER A 1 177 ? -1.242 -9.429 -12.581 1.00 97.94 177 SER A N 1
ATOM 1328 C CA . SER A 1 177 ? -2.530 -10.051 -12.894 1.00 97.94 177 SER A CA 1
ATOM 1329 C C . SER A 1 177 ? -2.536 -11.535 -12.510 1.00 97.94 177 SER A C 1
ATOM 1331 O O . SER A 1 177 ? -3.294 -12.321 -13.073 1.00 97.94 177 SER A O 1
ATOM 1333 N N . ASP A 1 178 ? -1.614 -11.939 -11.634 1.00 98.31 178 ASP A N 1
ATOM 1334 C CA . ASP A 1 178 ? -1.402 -13.316 -11.199 1.00 98.31 178 ASP A CA 1
ATOM 1335 C C . ASP A 1 178 ? -1.126 -13.402 -9.684 1.00 98.31 178 ASP A C 1
ATOM 1337 O O . ASP A 1 178 ? -0.335 -14.224 -9.216 1.00 98.31 178 ASP A O 1
ATOM 1341 N N . GLY A 1 179 ? -1.749 -12.518 -8.902 1.00 97.06 179 GLY A N 1
ATOM 1342 C CA . GLY A 1 179 ? -1.711 -12.569 -7.437 1.00 97.06 179 GLY A CA 1
ATOM 1343 C C . GLY A 1 179 ? -0.330 -12.275 -6.850 1.00 97.06 179 GLY A C 1
ATOM 1344 O O . GLY A 1 179 ? -0.012 -12.716 -5.746 1.00 97.06 179 GLY A O 1
ATOM 1345 N N . GLY A 1 180 ? 0.516 -11.558 -7.595 1.00 97.94 180 GLY A N 1
ATOM 1346 C CA . GLY A 1 180 ? 1.860 -11.169 -7.176 1.00 97.94 180 GLY A CA 1
ATOM 1347 C C . GLY A 1 180 ? 2.944 -12.214 -7.436 1.00 97.94 180 GLY A C 1
ATOM 1348 O O . GLY A 1 180 ? 4.060 -12.038 -6.936 1.00 97.94 180 GLY A O 1
ATOM 1349 N N . ARG A 1 181 ? 2.649 -13.270 -8.209 1.00 98.25 181 ARG A N 1
ATOM 1350 C CA . ARG A 1 181 ? 3.646 -14.269 -8.637 1.00 98.25 181 ARG A CA 1
ATOM 1351 C C . ARG A 1 181 ? 4.628 -13.684 -9.651 1.00 98.25 181 ARG A C 1
ATOM 1353 O O . ARG A 1 181 ? 5.814 -13.993 -9.584 1.00 98.25 181 ARG A O 1
ATOM 1360 N N . SER A 1 182 ? 4.160 -12.811 -10.536 1.00 98.56 182 SER A N 1
ATOM 1361 C CA . SER A 1 182 ? 4.981 -12.018 -11.446 1.00 98.56 182 SER A CA 1
ATOM 1362 C C . SER A 1 182 ? 4.483 -10.577 -11.520 1.00 98.56 182 SER A C 1
ATOM 1364 O O . SER A 1 182 ? 3.340 -10.271 -11.177 1.00 98.56 182 SER A O 1
ATOM 1366 N N . TRP A 1 183 ? 5.374 -9.672 -11.920 1.00 98.69 183 TRP A N 1
ATOM 1367 C CA . TRP A 1 183 ? 5.110 -8.238 -11.966 1.00 98.69 183 TRP A CA 1
ATOM 1368 C C . TRP A 1 183 ? 5.641 -7.651 -13.265 1.00 98.69 183 TRP A C 1
ATOM 1370 O O . TRP A 1 183 ? 6.688 -8.067 -13.751 1.00 98.69 183 TRP A O 1
ATOM 1380 N N . GLU A 1 184 ? 4.938 -6.656 -13.794 1.00 98.19 184 GLU A N 1
ATOM 1381 C CA . GLU A 1 184 ? 5.372 -5.877 -14.949 1.00 98.19 184 GLU A CA 1
ATOM 1382 C C . GLU A 1 184 ? 5.438 -4.387 -14.610 1.00 98.19 184 GLU A C 1
ATOM 1384 O O . GLU A 1 184 ? 4.630 -3.867 -13.830 1.00 98.19 184 GLU A O 1
ATOM 1389 N N . ALA A 1 185 ? 6.410 -3.690 -15.200 1.00 98.12 185 ALA A N 1
ATOM 1390 C CA . ALA A 1 185 ? 6.510 -2.241 -15.106 1.0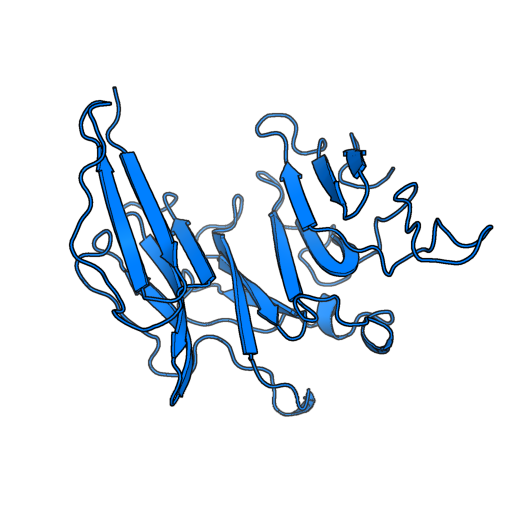0 98.12 185 ALA A CA 1
ATOM 1391 C C . ALA A 1 185 ? 5.392 -1.576 -15.927 1.00 98.12 185 ALA A C 1
ATOM 1393 O O . ALA A 1 185 ? 5.173 -1.896 -17.093 1.00 98.12 185 ALA A O 1
ATOM 1394 N N . ALA A 1 186 ? 4.706 -0.609 -15.325 1.00 97.69 186 ALA A N 1
ATOM 1395 C CA . ALA A 1 186 ? 3.516 0.036 -15.876 1.00 97.69 186 ALA A CA 1
ATOM 1396 C C . ALA A 1 186 ? 3.678 1.569 -15.859 1.00 97.69 186 ALA A C 1
ATOM 1398 O O . ALA A 1 186 ? 2.889 2.309 -15.277 1.00 97.69 186 ALA A O 1
ATOM 1399 N N . ASN A 1 187 ? 4.766 2.050 -16.475 1.00 96.88 187 ASN A N 1
ATOM 1400 C CA . ASN A 1 187 ? 5.187 3.460 -16.436 1.00 96.88 187 ASN A CA 1
ATOM 1401 C C . ASN A 1 187 ? 5.088 4.193 -17.779 1.00 96.88 187 ASN A C 1
ATOM 1403 O O . ASN A 1 187 ? 5.654 5.280 -17.948 1.00 96.88 187 ASN A O 1
ATOM 1407 N N . LYS A 1 188 ? 4.405 3.603 -18.762 1.00 95.62 188 LYS A N 1
ATOM 1408 C CA . LYS A 1 188 ? 4.272 4.190 -20.095 1.00 95.62 188 LYS A CA 1
ATOM 1409 C C . LYS A 1 188 ? 3.701 5.609 -19.991 1.00 95.62 188 LYS A C 1
ATOM 1411 O O . LYS A 1 188 ? 2.778 5.861 -19.230 1.00 95.62 188 LYS A O 1
ATOM 1416 N N . ASN A 1 189 ? 4.291 6.547 -20.734 1.00 94.62 189 ASN A N 1
ATOM 1417 C CA . ASN A 1 189 ? 3.950 7.979 -20.728 1.00 94.62 189 ASN A CA 1
ATOM 1418 C C . ASN A 1 189 ? 4.176 8.732 -19.399 1.00 94.62 189 ASN A C 1
ATOM 1420 O O . ASN A 1 189 ? 3.953 9.943 -19.357 1.00 94.62 189 ASN A O 1
ATOM 1424 N N . ILE A 1 190 ? 4.669 8.085 -18.337 1.00 95.38 190 ILE A N 1
ATOM 1425 C CA . ILE A 1 190 ? 5.018 8.775 -17.091 1.00 95.38 190 ILE A CA 1
ATOM 1426 C C . ILE A 1 190 ? 6.419 9.368 -17.232 1.00 95.38 190 ILE A C 1
ATOM 1428 O O . ILE A 1 190 ? 7.430 8.661 -17.256 1.00 95.38 190 ILE A O 1
ATOM 1432 N N . ARG A 1 191 ? 6.475 10.698 -17.317 1.00 94.56 191 ARG A N 1
ATOM 1433 C CA . ARG A 1 191 ? 7.716 11.439 -17.531 1.00 94.56 191 ARG A CA 1
ATOM 1434 C C . ARG A 1 191 ? 8.576 11.484 -16.266 1.00 94.56 191 ARG A C 1
ATOM 1436 O O . ARG A 1 191 ? 8.113 11.942 -15.221 1.00 94.56 191 ARG A O 1
ATOM 1443 N N . ALA A 1 192 ? 9.853 11.140 -16.403 1.00 93.69 192 ALA A N 1
ATOM 1444 C CA . ALA A 1 192 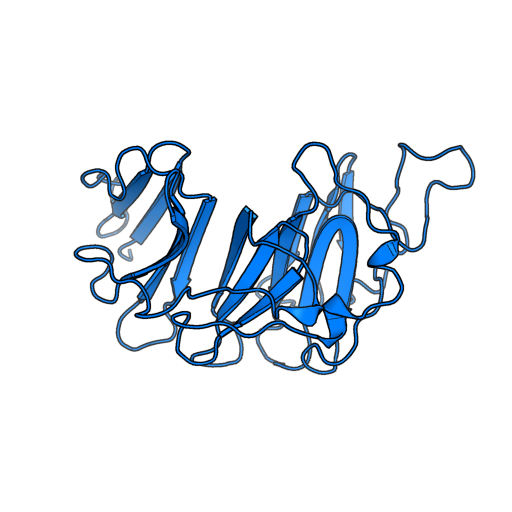? 10.931 11.330 -15.434 1.00 93.69 192 ALA A CA 1
ATOM 1445 C C . ALA A 1 192 ? 11.809 12.532 -15.855 1.00 93.69 192 ALA A C 1
ATOM 1447 O O . ALA A 1 192 ? 12.830 12.362 -16.521 1.00 93.69 192 ALA A O 1
ATOM 1448 N N . PRO A 1 193 ? 11.427 13.781 -15.520 1.00 91.12 193 PRO A N 1
ATOM 1449 C CA . PRO A 1 193 ? 12.091 14.976 -16.052 1.00 91.12 193 PRO A CA 1
ATOM 1450 C C . PRO A 1 193 ? 13.486 15.231 -15.466 1.00 91.12 193 PRO A C 1
ATOM 1452 O O . PRO A 1 193 ? 14.189 16.107 -15.953 1.00 91.12 193 PRO A O 1
ATOM 1455 N N . PHE A 1 194 ? 13.881 14.483 -14.435 1.00 89.00 194 PHE A N 1
ATOM 1456 C CA . PHE A 1 194 ? 15.231 14.499 -13.871 1.00 89.00 194 PHE A CA 1
ATOM 1457 C C . PHE A 1 194 ? 16.246 13.706 -14.713 1.00 89.00 194 PHE A C 1
ATOM 1459 O O . PHE A 1 194 ? 17.438 13.762 -14.425 1.00 89.00 194 PHE A O 1
ATOM 1466 N N . LEU A 1 195 ? 15.796 12.978 -15.743 1.00 92.12 195 LEU A N 1
ATOM 1467 C CA . LEU A 1 195 ? 16.668 12.299 -16.702 1.00 92.12 195 LEU A CA 1
ATOM 1468 C C . LEU A 1 195 ? 17.037 13.206 -17.892 1.00 92.12 195 LEU A C 1
ATOM 1470 O O . LEU A 1 195 ? 16.294 14.152 -18.195 1.00 92.12 195 LEU A O 1
ATOM 1474 N N . PRO A 1 196 ? 18.155 12.909 -18.592 1.00 95.75 196 PRO A N 1
ATOM 1475 C CA . PRO A 1 196 ? 18.569 13.636 -19.788 1.00 95.75 196 PRO A CA 1
ATOM 1476 C C . PRO A 1 196 ? 17.474 13.722 -20.857 1.00 95.75 196 PRO A C 1
ATOM 1478 O O . PRO A 1 196 ? 16.606 12.852 -20.972 1.00 95.75 196 PRO A O 1
ATOM 1481 N N . GLU A 1 197 ? 17.536 14.770 -21.678 1.00 94.31 197 GLU A N 1
ATOM 1482 C CA . GLU A 1 197 ? 16.643 14.933 -22.825 1.00 94.31 197 GLU A CA 1
ATOM 1483 C C . GLU A 1 197 ? 16.702 13.705 -23.753 1.00 94.31 197 GLU A C 1
ATOM 1485 O O . GLU A 1 197 ? 17.758 13.112 -23.967 1.00 94.31 197 GLU A O 1
ATOM 1490 N N . GLY A 1 198 ? 15.540 13.274 -24.254 1.00 94.94 198 GLY A N 1
ATOM 1491 C CA . GLY A 1 198 ? 15.398 12.037 -25.030 1.00 94.94 198 GLY A CA 1
ATOM 1492 C C . GLY A 1 198 ? 15.301 10.748 -24.199 1.00 94.94 198 GLY A C 1
ATOM 1493 O O . GLY A 1 198 ? 14.902 9.725 -24.745 1.00 94.94 198 GLY A O 1
ATOM 1494 N N . GLN A 1 199 ? 15.580 10.786 -22.889 1.00 95.50 199 GLN A N 1
ATOM 1495 C CA . GLN A 1 199 ? 15.528 9.617 -21.987 1.00 95.50 199 GLN A CA 1
ATOM 1496 C C . GLN A 1 199 ? 14.440 9.731 -20.906 1.00 95.50 199 GLN A C 1
ATOM 1498 O O . GLN A 1 199 ? 14.381 8.938 -19.974 1.00 95.50 199 GLN A O 1
ATOM 1503 N N . GLN A 1 200 ? 13.555 10.724 -21.012 1.00 95.56 200 GLN A N 1
ATOM 1504 C CA . GLN A 1 200 ? 12.612 11.101 -19.949 1.00 95.56 200 GLN A CA 1
ATOM 1505 C C . GLN A 1 200 ? 11.380 10.197 -19.830 1.00 95.56 200 GLN A C 1
ATOM 1507 O O . GLN A 1 200 ? 10.501 10.486 -19.024 1.00 95.56 200 GLN A O 1
ATOM 1512 N N . TYR A 1 201 ? 11.300 9.124 -20.612 1.00 95.62 201 TYR A N 1
ATOM 1513 C CA . TYR A 1 201 ? 10.243 8.114 -20.532 1.00 95.62 201 TYR A CA 1
ATOM 1514 C C . TYR A 1 201 ? 10.874 6.721 -20.424 1.00 95.62 201 TYR A C 1
ATOM 1516 O O . TYR A 1 201 ? 10.730 5.914 -21.343 1.00 95.62 201 TYR A O 1
ATOM 1524 N N . PRO A 1 202 ? 11.650 6.459 -19.357 1.00 96.06 202 PRO A N 1
ATOM 1525 C CA . PRO A 1 202 ? 12.244 5.147 -19.151 1.00 96.06 202 PRO A CA 1
ATOM 1526 C C . PRO A 1 202 ? 11.151 4.124 -18.809 1.00 96.06 202 PRO A C 1
ATOM 1528 O O . PRO A 1 202 ? 10.053 4.482 -18.383 1.00 96.06 202 PRO A O 1
ATOM 1531 N N . GLU A 1 203 ? 11.464 2.840 -18.942 1.00 96.56 203 GLU A N 1
ATOM 1532 C CA . GLU A 1 203 ? 10.565 1.754 -18.535 1.00 96.56 203 GLU A CA 1
ATOM 1533 C C . GLU A 1 203 ? 10.281 1.754 -17.020 1.00 96.56 203 GLU A C 1
ATOM 1535 O O . GLU A 1 203 ? 9.169 1.448 -16.588 1.00 96.56 203 GLU A O 1
ATOM 1540 N N . PHE A 1 204 ? 11.278 2.130 -16.215 1.00 96.31 204 PHE A N 1
ATOM 1541 C CA . PHE A 1 204 ? 11.200 2.211 -14.759 1.00 96.31 204 PHE A CA 1
ATOM 1542 C C . PHE A 1 204 ? 12.114 3.321 -14.212 1.00 96.31 204 PHE A C 1
ATOM 1544 O O . PHE A 1 204 ? 12.898 3.926 -14.944 1.00 96.31 204 PHE A O 1
ATOM 1551 N N . GLY A 1 205 ? 12.020 3.588 -12.907 1.00 94.44 205 GLY A N 1
ATOM 1552 C CA . GLY A 1 205 ? 12.791 4.628 -12.212 1.00 94.44 205 GLY A CA 1
ATOM 1553 C C . GLY A 1 205 ? 12.015 5.924 -11.957 1.00 94.44 205 GLY A C 1
ATOM 1554 O O . GLY A 1 205 ? 12.568 6.882 -11.421 1.00 94.44 205 GLY A O 1
ATOM 1555 N N . GLN A 1 206 ? 10.730 5.974 -12.312 1.00 94.69 206 GLN A N 1
ATOM 1556 C CA . GLN A 1 206 ? 9.842 7.093 -12.006 1.00 94.69 206 GLN A CA 1
ATOM 1557 C C . GLN A 1 206 ? 9.704 7.294 -10.488 1.00 94.69 206 GLN A C 1
ATOM 1559 O O . GLN A 1 206 ? 9.631 6.346 -9.707 1.00 94.69 206 GLN A O 1
ATOM 1564 N N . CYS A 1 207 ? 9.607 8.556 -10.069 1.00 93.50 207 CYS A N 1
ATOM 1565 C CA . CYS A 1 207 ? 9.447 8.948 -8.670 1.00 93.50 207 CYS A CA 1
ATOM 1566 C C . CYS A 1 207 ? 7.957 9.199 -8.380 1.00 93.50 207 CYS A C 1
ATOM 1568 O O . CYS A 1 207 ? 7.471 10.335 -8.339 1.00 93.50 207 CYS A O 1
ATOM 1570 N N . VAL A 1 208 ? 7.196 8.105 -8.310 1.00 94.31 208 VAL A N 1
ATOM 1571 C CA . VAL A 1 208 ? 5.752 8.110 -8.027 1.00 94.31 208 VAL A CA 1
ATOM 1572 C C . VAL A 1 208 ? 5.532 8.411 -6.548 1.00 94.31 208 VAL A C 1
ATOM 1574 O O . VAL A 1 208 ? 6.193 7.817 -5.723 1.00 94.31 208 VAL A O 1
ATOM 1577 N N . HIS A 1 209 ? 4.607 9.294 -6.174 1.00 94.56 209 HIS A N 1
ATOM 1578 C CA . HIS A 1 209 ? 4.376 9.665 -4.767 1.00 94.56 209 HIS A CA 1
ATOM 1579 C C . HIS A 1 209 ? 3.076 9.086 -4.192 1.00 94.56 209 HIS A C 1
ATOM 1581 O O . HIS A 1 209 ? 3.000 8.781 -3.002 1.00 94.56 209 HIS A O 1
ATOM 1587 N N . LYS A 1 210 ? 2.033 8.925 -5.016 1.00 96.31 210 LYS A N 1
ATOM 1588 C CA . LYS A 1 210 ? 0.775 8.286 -4.606 1.00 96.31 210 LYS A CA 1
ATOM 1589 C C . LYS A 1 210 ? 0.011 7.785 -5.819 1.00 96.31 210 LYS A C 1
ATOM 1591 O O . LYS A 1 210 ? 0.006 8.445 -6.854 1.00 96.31 210 LYS A O 1
ATOM 1596 N N . VAL A 1 211 ? -0.686 6.669 -5.659 1.00 97.94 211 VAL A N 1
ATOM 1597 C CA . VAL A 1 211 ? -1.685 6.184 -6.617 1.00 97.94 211 VAL A CA 1
ATOM 1598 C C . VAL A 1 211 ? -3.007 5.971 -5.888 1.00 97.94 211 VAL A C 1
ATOM 1600 O O . VAL A 1 211 ? -3.022 5.463 -4.766 1.00 97.94 211 VAL A O 1
ATOM 1603 N N . SER A 1 212 ? -4.104 6.371 -6.523 1.00 97.50 212 SER A N 1
ATOM 1604 C CA . SER A 1 212 ? -5.465 6.176 -6.027 1.00 97.50 212 SER A CA 1
ATOM 1605 C C . SER A 1 212 ? -6.344 5.592 -7.126 1.00 97.50 212 SER A C 1
ATOM 1607 O O . SER A 1 212 ? -6.312 6.053 -8.266 1.00 97.50 212 SER A O 1
ATOM 1609 N N . MET A 1 213 ? -7.155 4.599 -6.770 1.00 98.06 213 MET A N 1
ATOM 1610 C CA . MET A 1 213 ? -8.131 3.976 -7.663 1.00 98.06 213 MET A CA 1
ATOM 1611 C C . MET A 1 213 ? -9.482 4.689 -7.579 1.00 98.06 213 MET A C 1
ATOM 1613 O O . MET A 1 213 ? -9.891 5.144 -6.509 1.00 98.06 213 MET A O 1
ATOM 1617 N N . HIS A 1 214 ? -10.199 4.768 -8.697 1.00 97.69 214 HIS A N 1
ATOM 1618 C CA . HIS A 1 214 ? -11.587 5.208 -8.696 1.00 97.69 214 HIS A CA 1
ATOM 1619 C C . HIS A 1 214 ? -12.503 4.119 -8.097 1.00 97.69 214 HIS A C 1
ATOM 1621 O O . HIS A 1 214 ? -12.520 2.997 -8.599 1.00 97.69 214 HIS A O 1
ATOM 1627 N N . PRO A 1 215 ? -13.345 4.427 -7.092 1.00 93.00 215 PRO A N 1
ATOM 1628 C CA . PRO A 1 215 ? -14.057 3.403 -6.316 1.00 93.00 215 PRO A CA 1
ATOM 1629 C C . PRO A 1 215 ? -15.088 2.595 -7.119 1.00 93.00 215 PRO A C 1
ATOM 1631 O O . PRO A 1 215 ? -15.313 1.430 -6.823 1.00 93.00 215 PRO A O 1
ATOM 1634 N N . SER A 1 216 ? -15.717 3.193 -8.137 1.00 95.38 216 SER A N 1
ATOM 1635 C CA . SER A 1 216 ? -16.693 2.507 -9.006 1.00 95.38 216 SER A CA 1
ATOM 1636 C C . SER A 1 216 ? -16.181 2.175 -10.410 1.00 95.38 216 SER A C 1
ATOM 1638 O O . SER A 1 216 ? -16.955 1.728 -11.250 1.00 95.38 216 SER A O 1
ATOM 1640 N N . ARG A 1 217 ? -14.898 2.442 -10.681 1.00 97.06 217 ARG A N 1
ATOM 1641 C CA . ARG A 1 217 ? -14.237 2.185 -11.969 1.00 97.06 217 ARG A CA 1
ATOM 1642 C C . ARG A 1 217 ? -12.821 1.690 -11.701 1.00 97.06 217 ARG A C 1
ATOM 1644 O O . ARG A 1 217 ? -11.889 2.491 -11.789 1.00 97.06 217 ARG A O 1
ATOM 1651 N N . PRO A 1 218 ? -12.661 0.435 -11.254 1.00 95.56 218 PRO A N 1
ATOM 1652 C CA . PRO A 1 218 ? -11.377 -0.070 -10.786 1.00 95.56 218 PRO A CA 1
ATOM 1653 C C . PRO A 1 218 ? -10.252 0.002 -11.821 1.00 95.56 218 PRO A C 1
ATOM 1655 O O . PRO A 1 218 ? -9.093 0.112 -11.441 1.00 95.56 218 PRO A O 1
ATOM 1658 N N . GLU A 1 219 ? -10.581 0.030 -13.113 1.00 96.12 219 GLU A N 1
ATOM 1659 C CA . GLU A 1 219 ? -9.648 0.257 -14.217 1.00 96.12 219 GLU A CA 1
ATOM 1660 C C . GLU A 1 219 ? -9.037 1.668 -14.216 1.00 96.12 219 GLU A C 1
ATOM 1662 O O . GLU A 1 219 ? -7.968 1.892 -14.781 1.00 96.12 219 GLU A O 1
ATOM 1667 N N . ARG A 1 220 ? -9.690 2.639 -13.569 1.00 98.38 220 ARG A N 1
ATOM 1668 C CA . ARG A 1 220 ? -9.245 4.029 -13.543 1.00 98.38 220 ARG A CA 1
ATOM 1669 C C . ARG A 1 220 ? -8.357 4.315 -12.342 1.00 98.38 220 ARG A C 1
ATOM 1671 O O . ARG A 1 220 ? -8.817 4.320 -11.196 1.00 98.38 220 ARG A O 1
ATOM 1678 N N . LEU A 1 221 ? -7.115 4.695 -12.626 1.00 98.38 221 LEU A N 1
ATOM 1679 C CA . LEU A 1 221 ? -6.117 5.085 -11.635 1.00 98.38 221 LEU A CA 1
ATOM 1680 C C . LEU A 1 221 ? -5.708 6.548 -11.816 1.00 98.38 221 LEU A C 1
ATOM 1682 O O . LEU A 1 221 ? -5.617 7.049 -12.936 1.00 98.38 221 LEU A O 1
ATOM 1686 N N . TYR A 1 222 ? -5.418 7.217 -10.705 1.00 98.25 222 TYR A N 1
ATOM 1687 C CA . TYR A 1 222 ? -4.794 8.536 -10.672 1.00 98.25 222 TYR A CA 1
ATOM 1688 C C . TYR A 1 222 ? -3.459 8.433 -9.959 1.00 98.25 222 TYR A C 1
ATOM 1690 O O . TYR A 1 222 ? -3.392 7.926 -8.839 1.00 98.25 222 TYR A O 1
ATOM 1698 N N . LEU A 1 223 ? -2.408 8.933 -10.595 1.00 97.56 223 LEU A N 1
ATOM 1699 C CA . LEU A 1 223 ? -1.044 8.838 -10.103 1.00 97.56 223 LEU A CA 1
ATOM 1700 C C . LEU A 1 223 ? -0.469 10.239 -9.913 1.00 97.56 223 LEU A C 1
ATOM 1702 O O . LEU A 1 223 ? -0.344 11.003 -10.867 1.00 97.56 223 LEU A O 1
ATOM 1706 N N . GLN A 1 224 ? -0.091 10.566 -8.680 1.00 96.19 224 GLN A N 1
ATOM 1707 C CA . GLN A 1 224 ? 0.737 11.724 -8.364 1.00 96.19 224 GLN A CA 1
ATOM 1708 C C . GLN A 1 224 ? 2.205 11.327 -8.523 1.00 96.19 224 GLN A C 1
ATOM 1710 O O . GLN A 1 224 ? 2.692 10.428 -7.840 1.00 96.19 224 GLN A O 1
ATOM 1715 N N . HIS A 1 225 ? 2.918 12.030 -9.392 1.00 92.31 225 HIS A N 1
ATOM 1716 C CA . HIS A 1 225 ? 4.356 11.913 -9.616 1.00 92.31 225 HIS A CA 1
ATOM 1717 C C . HIS A 1 225 ? 5.069 13.171 -9.106 1.00 92.31 225 HIS A C 1
ATOM 1719 O O . HIS A 1 225 ? 4.436 14.212 -8.930 1.00 92.31 225 HIS A O 1
ATOM 1725 N N . HIS A 1 226 ? 6.391 13.128 -8.957 1.00 85.31 226 HIS A N 1
ATOM 1726 C CA . HIS A 1 226 ? 7.212 14.278 -8.558 1.00 85.31 226 HIS A CA 1
ATOM 1727 C C . HIS A 1 226 ? 6.946 15.575 -9.353 1.00 85.31 226 HIS A C 1
ATOM 1729 O O . HIS A 1 226 ? 7.100 16.668 -8.821 1.00 85.31 226 HIS A O 1
ATOM 1735 N N . PHE A 1 227 ? 6.505 15.463 -10.612 1.00 86.06 227 PHE A N 1
ATOM 1736 C CA . PHE A 1 227 ? 6.304 16.601 -11.522 1.00 86.06 227 PHE A CA 1
ATOM 1737 C C . PHE A 1 227 ? 4.978 16.573 -12.295 1.00 86.06 227 PHE A C 1
ATOM 1739 O O . PHE A 1 227 ? 4.887 17.130 -13.388 1.00 86.06 227 PHE A O 1
ATOM 1746 N N . GLY A 1 228 ? 3.948 15.900 -11.782 1.00 91.62 228 GLY A N 1
ATOM 1747 C CA . GLY A 1 228 ? 2.655 15.895 -12.465 1.00 91.62 228 GLY A CA 1
ATOM 1748 C C . GLY A 1 228 ? 1.638 14.933 -11.884 1.00 91.62 228 GLY A C 1
ATOM 1749 O O . GLY A 1 228 ? 1.943 14.152 -10.985 1.00 91.62 228 GLY A O 1
ATOM 1750 N N . VAL A 1 229 ? 0.431 14.995 -12.436 1.00 96.19 229 VAL A N 1
ATOM 1751 C CA . VAL A 1 229 ? -0.658 14.065 -12.145 1.00 96.19 229 VAL A CA 1
ATOM 1752 C C . VAL A 1 229 ? -1.039 13.366 -13.442 1.00 96.19 229 VAL A C 1
ATOM 1754 O O . VAL A 1 229 ? -1.256 14.023 -14.459 1.00 96.19 229 VAL A O 1
ATOM 1757 N N . TYR A 1 230 ? -1.116 12.044 -13.391 1.00 97.19 230 TYR A N 1
ATOM 1758 C CA . TYR A 1 230 ? -1.450 11.177 -14.513 1.00 97.19 230 TYR A CA 1
ATOM 1759 C C . TYR A 1 230 ? -2.763 10.451 -14.234 1.00 97.19 230 TYR A C 1
ATOM 1761 O O . TYR A 1 230 ? -3.157 10.268 -13.078 1.00 97.19 230 TYR A O 1
ATOM 1769 N N . ARG A 1 231 ? -3.432 10.029 -15.304 1.00 97.69 231 ARG A N 1
ATOM 1770 C CA . ARG A 1 231 ? -4.622 9.185 -15.253 1.00 97.69 231 ARG A CA 1
ATOM 1771 C C . ARG A 1 231 ? -4.437 8.037 -16.231 1.00 97.69 231 ARG A C 1
ATOM 1773 O O . ARG A 1 231 ? -4.107 8.301 -17.380 1.00 97.69 231 ARG A O 1
ATOM 1780 N N . SER A 1 232 ? -4.740 6.832 -15.777 1.00 98.12 232 SER A N 1
ATOM 1781 C CA . SER A 1 232 ? -4.943 5.660 -16.627 1.00 98.12 232 SER A CA 1
ATOM 1782 C C . SER A 1 232 ? -6.411 5.238 -16.537 1.00 98.12 232 SER A C 1
ATOM 1784 O O . SER A 1 232 ? -7.056 5.448 -15.506 1.00 98.12 232 SER A O 1
ATOM 1786 N N . ASP A 1 233 ? -6.937 4.682 -17.625 1.00 97.75 233 ASP A N 1
ATOM 1787 C CA . ASP A 1 233 ? -8.281 4.096 -17.729 1.00 97.75 233 ASP A CA 1
ATOM 1788 C C . ASP A 1 233 ? -8.222 2.567 -17.983 1.00 97.75 233 ASP A C 1
ATOM 1790 O O . ASP A 1 233 ? -9.218 1.960 -18.365 1.00 97.75 233 ASP A O 1
ATOM 1794 N N . ASP A 1 234 ? -7.049 1.951 -17.798 1.00 96.75 234 ASP A N 1
ATOM 1795 C CA . ASP A 1 234 ? -6.730 0.550 -18.117 1.00 96.75 234 ASP A CA 1
ATOM 1796 C C . ASP A 1 234 ? -5.783 -0.100 -17.080 1.00 96.75 234 ASP A C 1
ATOM 1798 O O . ASP A 1 234 ? -4.926 -0.925 -17.407 1.00 96.75 234 ASP A O 1
ATOM 1802 N N . PHE A 1 235 ? -5.925 0.295 -15.812 1.00 96.56 235 PHE A N 1
ATOM 1803 C CA . PHE A 1 235 ? -5.149 -0.191 -14.667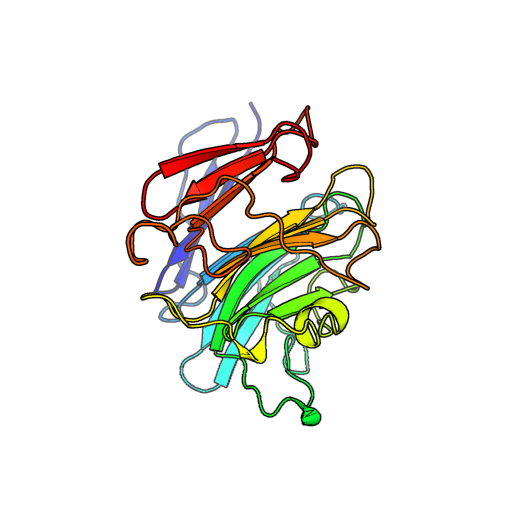 1.00 96.56 235 PHE A CA 1
ATOM 1804 C C . PHE A 1 235 ? -3.625 -0.066 -14.867 1.00 96.56 235 PHE A C 1
ATOM 1806 O O . PHE A 1 235 ? -2.854 -0.996 -14.628 1.00 96.56 235 PHE A O 1
ATOM 1813 N N . GLY A 1 236 ? -3.187 1.097 -15.351 1.00 94.06 236 GLY A N 1
ATOM 1814 C CA . GLY A 1 236 ? -1.781 1.439 -15.585 1.00 94.06 236 GLY A CA 1
ATOM 1815 C C . GLY A 1 236 ? -1.201 0.956 -16.914 1.00 94.06 236 GLY A C 1
ATOM 1816 O O . GLY A 1 236 ? 0.014 0.970 -17.075 1.00 94.06 236 GLY A O 1
ATOM 1817 N N . GLY A 1 237 ? -2.028 0.520 -17.866 1.00 92.19 237 GLY A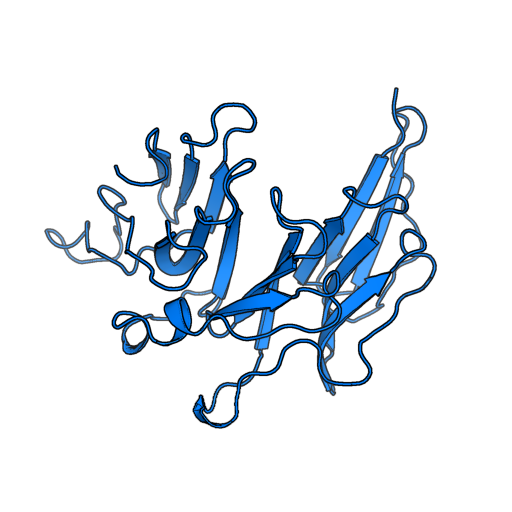 N 1
ATOM 1818 C CA . GLY A 1 237 ? -1.549 0.134 -19.193 1.00 92.19 237 GLY A CA 1
ATOM 1819 C C . GLY A 1 237 ? -1.010 1.318 -20.007 1.00 92.19 237 GLY A C 1
ATOM 1820 O O . GLY A 1 237 ? -0.009 1.160 -20.718 1.00 92.19 237 GLY A O 1
ATOM 1821 N N . THR A 1 238 ? -1.637 2.499 -19.904 1.00 89.25 238 THR A N 1
ATOM 1822 C CA . THR A 1 238 ? -1.236 3.730 -20.619 1.00 89.25 238 THR A CA 1
ATOM 1823 C C . THR A 1 238 ? -1.488 5.041 -19.886 1.00 89.25 238 THR A C 1
ATOM 1825 O O . THR A 1 238 ? -2.358 5.087 -18.985 1.00 89.25 238 THR A O 1
#

Solvent-accessible surface area (backbone atoms only — not comparable to full-atom values): 12637 Å² total; per-residue (Å²): 107,62,66,48,80,46,79,46,59,31,77,48,14,33,36,44,27,40,20,62,59,67,50,72,71,49,75,49,81,70,38,60,71,72,28,26,24,64,19,69,34,75,37,69,88,52,100,60,45,31,38,38,36,20,30,43,38,93,88,84,44,42,46,48,37,35,16,78,61,77,67,79,52,76,46,66,49,100,53,80,25,68,63,61,59,76,92,67,81,53,66,73,62,39,40,45,28,51,42,63,44,65,52,41,89,44,28,19,37,36,20,19,23,64,60,40,48,29,43,12,73,66,62,54,43,47,40,43,73,38,55,29,59,65,71,33,83,63,52,88,70,51,46,60,40,99,84,40,32,30,15,55,32,77,47,63,35,62,86,39,71,33,34,36,35,38,30,22,23,18,39,18,37,35,35,25,78,56,58,46,61,46,67,43,72,37,28,58,90,50,72,33,81,91,43,60,90,97,53,28,65,47,71,57,53,33,49,43,74,43,68,48,66,38,92,92,41,73,38,27,33,40,36,38,39,85,88,48,76,48,70,20,78,57,64,38,68,76

Secondary structure (DSSP, 8-state):
---EEEEEEETTEEEEEEESTT-PPEEPPPBSTTSEEEEEEEE-SSSS-EEEEEEEETTTEEEEEEESSTTSS-B--SS-SS---GGG-----EEEEEEE-SSSTT-EEEEEETTEEEEESSSSSS-EE-HHHHT-TTGGG---BTTBSEEEEEEE-SS-TT-EEEEEETTEEEEESSTTSS-EE--TT---TTSPTT-SS-SS---EEEEEEETTEEEEEEEEETTEEEEESSTT--

Organism: NCBI:txid1291556

pLDDT: mean 95.77, std 3.67, range [68.31, 98.88]

Foldseek 3Di:
DAKDWDWDFACAFIWIWIDHPPHDTDIDPGHPGNWGWQEWDWAPPDPFIKIKTWIQDPPPGIAIWMDRPSPPDIDAAPDGQDDDDVVLVDGWHTFQYWDDALAAPQWIWTKTPVGFIWIGNRNSRHTDTLVQVVVPPCSVVADADPVHFIFNDKAHQNHAQQWIKTQTAFWGIWIGNGNSNHIAQLQAPPFQPVDDPPCRRPSTGFGWDYKDADPVQRLWIWTDGPPDIDIGSGVRND

InterPro domains:
  IPR015943 WD40/YVTN repeat-like-containing domain superfamily [G3DSA:2.130.10.10] (1-238)
  IPR052025 Xyloglucan-specific glycosyl hydrolase [PTHR43739] (6-193)

Sequence (238 aa):
MSDAVLAIGTRKGLFLARSAGGGPFEIEPIQFSTIAVTSVAIDTR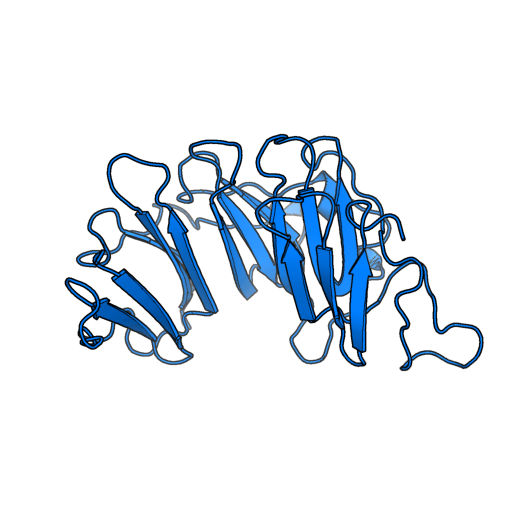GATPRLLAGIEYGHFGPSVMYSDDLGASWQEAEQPPIAFPEKTEATLSRVWQLLPSPSEPGVVWAGVEPAALFRSEDGGITYRLVEGLWDHPHREHWQPGGGGLCLHTIVGHPADPEVMAVAVSAAGFYRTSDGGRSWEAANKNIRAPFLPEGQQYPEFGQCVHKVSMHPSRPERLYLQHHFGVYRSDDFGGT

Nearest PDB structures (foldseek):
  3b7f-assembly1_A  TM=9.396E-01  e=5.383E-18  Cupriavidus pinatubonensis JMP134
  5nni-assembly1_A  TM=4.444E-01  e=7.122E-05  Mus musculus
  7fik-assembly1_h  TM=4.801E-01  e=1.058E-02  Xenopus laevis
  8ptx-assembly1_B  TM=4.805E-01  e=5.902E-02  Homo sapiens
  7fik-assembly1_H  TM=4.229E-01  e=1.876E-02  Xenopus laevis

Mean predicted aligned error: 3.36 Å